Protein 4APM (pdb70)

Radius of gyration: 21.96 Å; Cα contacts (8 Å, |Δi|>4): 951; chains: 1; bounding box: 38×66×55 Å

Secondary structure (DSSP, 8-state):
--HHHHHHHHHGGG-HHHHT-S-SSB---EEEEETTEEEEE---SS-EETEEEEETT---TTSBTT-SSGGG--SB------SSEEHHHHHHTT--S-HHHHHHHHHHT---TT-TT------EEEETTTTEEEEBS-----B----TTSEEEEE-STTTTEEEE-TT--TTHHHHS--SPEEEEEEEEEETTEEEEPPPSEEEE-SSHHHHHHHHHTTS-BS---TT--TT-S--EEEEETTT-EEEEE-SPP-EEEEEEEEEEEESSS-S-GGG-B---TTS---EESS-----------EEESSTTT---SSEEEEEEETTTEEEEEEESSPPS--

B-factor: mean 39.84, std 14.2, range [17.16, 91.47]

Sequence (339 aa):
STPKDIWGRYMAKFDLAKSHGSGIYVDLGGTERVGATQHRMPTGKCPVMGKVINLGNNADFLNRISAENPQDRGLAFPDTILSPVSAADLVRWGYDGNDVANCAEYAGNIIPASDTATKYRYPFVYDAKEEMCHILFTPMQYNRTSSLLCMEPMKSGIDAHLYYGSSRVDKKWEENCPMYPVKDAIFGRGANGSCVAIESAFEEFTRDAEECSALMFENAAADLESAKNSKGVGMNWANYDSNTGLCRVIEETPNCLIIDAGSFAMTAVGSPLEQDAVPFPCDIVTNGYIEPRPRSRHIFEVTTALSREALKCSKYVHEKYSESCGTYYYCSEEKPSSW

Organism: Babesia divergens (NCBI:txid32595)

Structure (mmCIF, N/CA/C/O backbone):
data_4APM
#
_entry.id   4APM
#
_cell.length_a   67.820
_cell.length_b   139.180
_cell.length_c   45.010
_cell.angle_alpha   90.00
_cell.angle_beta   90.00
_cell.angle_gamma   90.00
#
_symmetry.space_group_name_H-M   'P 21 21 2'
#
loop_
_entity.id
_entity.type
_entity.pdbx_description
1 polymer 'APICAL MEMBRANE ANTIGEN 1'
2 non-polymer 'CALCIUM ION'
3 non-polymer 'ACETATE ION'
4 non-polymer GLYCEROL
5 non-polymer (4S)-2-METHYL-2,4-PENTANEDIOL
6 water water
#
loop_
_atom_site.group_PDB
_atom_site.id
_atom_site.type_symbol
_atom_site.label_atom_id
_atom_site.label_alt_id
_atom_site.label_comp_id
_atom_site.label_asym_id
_atom_site.label_entity_id
_atom_site.label_seq_id
_atom_site.pdbx_PDB_ins_code
_atom_site.Cartn_x
_atom_site.Cartn_y
_atom_site.Cartn_z
_atom_site.occupancy
_atom_site.B_iso_or_equiv
_atom_site.auth_seq_id
_atom_site.auth_comp_id
_atom_site.auth_asym_id
_atom_site.auth_atom_id
_atom_site.pdbx_PDB_model_num
ATOM 1 N N . SER A 1 6 ? -3.690 3.294 -12.320 1.00 74.84 93 SER A N 1
ATOM 2 C CA . SER A 1 6 ? -2.317 3.837 -12.508 1.00 74.35 93 SER A CA 1
ATOM 3 C C . SER A 1 6 ? -1.914 4.717 -11.324 1.00 70.40 93 SER A C 1
ATOM 4 O O . SER A 1 6 ? -2.426 4.545 -10.218 1.00 68.23 93 SER A O 1
ATOM 7 N N . THR A 1 7 ? -0.978 5.636 -11.552 1.00 69.49 94 THR A N 1
ATOM 8 C CA . THR A 1 7 ? -0.594 6.623 -10.537 1.00 72.46 94 THR A CA 1
ATOM 9 C C . THR A 1 7 ? -1.662 7.744 -10.393 1.00 74.29 94 THR A C 1
ATOM 10 O O . THR A 1 7 ? -2.478 7.942 -11.305 1.00 68.48 94 THR A O 1
ATOM 14 N N . PRO A 1 8 ? -1.710 8.420 -9.216 1.00 72.27 95 PRO A N 1
ATOM 15 C CA . PRO A 1 8 ? -2.573 9.599 -9.023 1.00 71.00 95 PRO A CA 1
ATOM 16 C C . PRO A 1 8 ? -2.354 10.698 -10.062 1.00 68.40 95 PRO A C 1
ATOM 17 O O . PRO A 1 8 ? -3.299 11.077 -10.759 1.00 69.21 95 PRO A O 1
ATOM 21 N N . LYS A 1 9 ? -1.120 11.187 -10.185 1.00 63.50 96 LYS A N 1
ATOM 22 C CA . LYS A 1 9 ? -0.774 12.098 -11.280 1.00 68.26 96 LYS A CA 1
ATOM 23 C C . LYS A 1 9 ? -1.416 11.639 -12.602 1.00 64.64 96 LYS A C 1
ATOM 24 O O . LYS A 1 9 ? -2.017 12.443 -13.314 1.00 60.91 96 LYS A O 1
ATOM 30 N N . ASP A 1 10 ? -1.318 10.340 -12.893 1.00 63.03 97 ASP A N 1
ATOM 31 C CA . ASP A 1 10 ? -1.848 9.775 -14.137 1.00 60.88 97 ASP A CA 1
ATOM 32 C C . ASP A 1 10 ? -3.365 9.825 -14.220 1.00 52.33 97 ASP A C 1
ATOM 33 O O . ASP A 1 10 ? -3.906 10.323 -15.189 1.00 58.77 97 ASP A O 1
ATOM 38 N N . ILE A 1 11 ? -4.067 9.303 -13.225 1.00 51.19 98 ILE A N 1
ATOM 39 C CA . ILE A 1 11 ? -5.517 9.219 -13.372 1.00 54.08 98 ILE A CA 1
ATOM 40 C C . ILE A 1 11 ? -6.218 10.588 -13.234 1.00 52.90 98 ILE A C 1
ATOM 41 O O . ILE A 1 11 ? -7.324 10.788 -13.741 1.00 51.21 98 ILE A O 1
ATOM 46 N N . TRP A 1 12 ? -5.508 11.558 -12.666 1.00 50.07 99 TRP A N 1
ATOM 47 C CA . TRP A 1 12 ? -6.013 12.930 -12.553 1.00 48.49 99 TRP A CA 1
ATOM 48 C C . TRP A 1 12 ? -5.613 13.817 -13.720 1.00 49.51 99 TRP A C 1
ATOM 49 O O . TRP A 1 12 ? -6.147 14.923 -13.888 1.00 51.91 99 TRP A O 1
ATOM 60 N N . GLY A 1 13 ? -4.693 13.328 -14.549 1.00 44.67 100 GLY A N 1
ATOM 61 C CA . GLY A 1 13 ? -3.973 14.171 -15.501 1.00 41.25 100 GLY A CA 1
ATOM 62 C C . GLY A 1 13 ? -4.857 14.957 -16.452 1.00 41.69 100 GLY A C 1
ATOM 63 O O . GLY A 1 13 ? -4.581 16.106 -16.757 1.00 43.74 100 GLY A O 1
ATOM 64 N N . ARG A 1 14 ? -5.934 14.349 -16.920 1.00 44.44 101 ARG A N 1
ATOM 65 C CA . ARG A 1 14 ? -6.806 15.034 -17.859 1.00 41.78 101 ARG A CA 1
ATOM 66 C C . ARG A 1 14 ? -7.572 16.159 -17.170 1.00 41.57 101 ARG A C 1
ATOM 67 O O . ARG A 1 14 ? -7.599 17.291 -17.669 1.00 39.43 101 ARG A O 1
ATOM 75 N N . TYR A 1 15 ? -8.143 15.853 -16.002 1.00 34.93 102 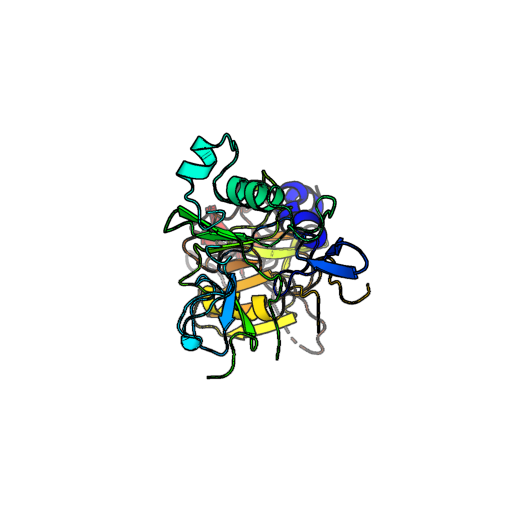TYR A N 1
ATOM 76 C CA . TYR A 1 15 ? -8.961 16.804 -15.268 1.00 34.48 102 TYR A CA 1
ATOM 77 C C . TYR A 1 15 ? -8.125 17.983 -14.743 1.00 32.46 102 TYR A C 1
ATOM 78 O O . TYR A 1 15 ? -8.625 19.099 -14.603 1.00 32.06 102 TYR A O 1
ATOM 87 N N . MET A 1 16 ? -6.889 17.691 -14.356 1.00 33.57 103 MET A N 1
ATOM 88 C CA . MET A 1 16 ? -6.087 18.619 -13.563 1.00 32.63 103 MET A CA 1
ATOM 89 C C . MET A 1 16 ? -5.213 19.519 -14.433 1.00 31.96 103 MET A C 1
ATOM 90 O O . MET A 1 16 ? -4.563 20.425 -13.923 1.00 33.66 103 MET A O 1
ATOM 95 N N . ALA A 1 17 ? -5.191 19.265 -15.739 1.00 30.20 104 ALA A N 1
ATOM 96 C CA . ALA A 1 17 ? -4.357 20.056 -16.650 1.00 29.43 104 ALA A CA 1
ATOM 97 C C . ALA A 1 17 ? -4.691 21.548 -16.552 1.00 31.04 104 ALA A C 1
ATOM 98 O O . ALA A 1 17 ? -3.795 22.385 -16.478 1.00 32.39 104 ALA A O 1
ATOM 100 N N . LYS A 1 18 ? -5.971 21.876 -16.455 1.00 28.64 105 LYS A N 1
ATOM 101 C CA . LYS A 1 18 ? -6.373 23.284 -16.378 1.00 26.96 105 LYS A CA 1
ATOM 102 C C . LYS A 1 18 ? -5.736 24.025 -15.171 1.00 28.74 105 LYS A C 1
ATOM 103 O O . LYS A 1 18 ? -5.506 25.239 -15.224 1.00 27.62 105 LYS A O 1
ATOM 109 N N . PHE A 1 19 ? -5.399 23.290 -14.107 1.00 24.70 106 PHE A N 1
ATOM 110 C CA . PHE A 1 19 ? -5.014 23.929 -12.857 1.00 24.80 106 PHE A CA 1
ATOM 111 C C . PHE A 1 19 ? -3.545 24.350 -12.920 1.00 26.40 106 PHE A C 1
ATOM 112 O O . PHE A 1 19 ? -3.053 25.126 -12.095 1.00 28.65 106 PHE A O 1
ATOM 120 N N . ASP A 1 20 ? -2.855 23.865 -13.938 1.00 26.65 107 ASP A N 1
ATOM 121 C CA . ASP A 1 20 ? -1.504 24.293 -14.201 1.00 28.04 107 ASP A CA 1
ATOM 122 C C . ASP A 1 20 ? -1.568 25.614 -14.966 1.00 28.26 107 ASP A C 1
ATOM 123 O O . ASP A 1 20 ? -1.488 25.655 -16.213 1.00 27.28 107 ASP A O 1
ATOM 128 N N . LEU A 1 21 ? -1.752 26.691 -14.196 1.00 27.10 108 LEU A N 1
ATOM 129 C CA . LEU A 1 21 ? -1.968 28.027 -14.738 1.00 26.63 108 LEU A CA 1
ATOM 130 C C . LEU A 1 21 ? -0.782 28.607 -15.551 1.00 26.64 108 LEU A C 1
ATOM 131 O O . LEU A 1 21 ? -1.000 29.442 -16.446 1.00 26.53 108 LEU A O 1
ATOM 136 N N . ALA A 1 22 ? 0.451 28.137 -15.288 1.00 25.46 109 ALA A N 1
ATOM 137 C CA . ALA A 1 22 ? 1.594 28.464 -16.167 1.00 27.07 109 ALA A CA 1
ATOM 138 C C . ALA A 1 22 ? 1.326 28.023 -17.619 1.00 27.72 109 ALA A C 1
ATOM 139 O O . ALA A 1 22 ? 1.714 28.709 -18.564 1.00 28.50 109 ALA A O 1
ATOM 141 N N . LYS A 1 23 ? 0.685 26.865 -17.789 1.00 28.58 110 LYS A N 1
ATOM 142 C CA . LYS A 1 23 ? 0.306 26.389 -19.136 1.00 30.96 110 LYS A CA 1
ATOM 143 C C . LYS A 1 23 ? -1.022 26.940 -19.644 1.00 30.52 110 LYS A C 1
ATOM 144 O O . LYS A 1 23 ? -1.096 27.347 -20.781 1.00 29.96 110 LYS A O 1
ATOM 150 N N . SER A 1 24 ? -2.096 26.810 -18.853 1.00 28.99 111 SER A N 1
ATOM 151 C CA . SER A 1 24 ? -3.444 27.168 -19.334 1.00 24.96 111 SER A CA 1
ATOM 152 C C . SER A 1 24 ? -3.676 28.678 -19.448 1.00 26.39 111 SER A C 1
ATOM 153 O O . SER A 1 24 ? -4.424 29.125 -20.320 1.00 27.48 111 SER A O 1
ATOM 156 N N . HIS A 1 25 ? -3.005 29.458 -18.596 1.00 23.80 112 HIS A N 1
ATOM 157 C CA . HIS A 1 25 ? -3.062 30.916 -18.658 1.00 23.17 112 HIS A CA 1
ATOM 158 C C . HIS A 1 25 ? -1.750 31.527 -19.165 1.00 22.71 112 HIS A C 1
ATOM 159 O O . HIS A 1 25 ? -1.747 32.300 -20.112 1.00 23.47 112 HIS A O 1
ATOM 166 N N . GLY A 1 26 ? -0.639 31.222 -18.503 1.00 24.86 113 GLY A N 1
ATOM 167 C CA . GLY A 1 26 ? 0.704 31.508 -19.033 1.00 21.15 113 GLY A CA 1
ATOM 168 C C . GLY A 1 26 ? 1.194 32.934 -18.807 1.00 26.73 113 GLY A C 1
ATOM 169 O O . GLY A 1 26 ? 2.266 33.308 -19.259 1.00 28.64 113 GLY A O 1
ATOM 170 N N . SER A 1 27 ? 0.431 33.733 -18.070 1.00 26.38 114 SER A N 1
ATOM 171 C CA . SER A 1 27 ? 0.851 35.097 -17.785 1.00 24.18 114 SER A CA 1
ATOM 172 C C . SER A 1 27 ? 0.397 35.487 -16.363 1.00 23.77 114 SER A C 1
ATOM 173 O O . SER A 1 27 ? -0.034 34.621 -15.575 1.00 20.69 114 SER A O 1
ATOM 176 N N . GLY A 1 28 ? 0.536 36.759 -16.020 1.00 19.83 115 GLY A N 1
ATOM 177 C CA . GLY A 1 28 ? 0.190 37.212 -14.684 1.00 22.50 115 GLY A CA 1
ATOM 178 C C . GLY A 1 28 ? -1.325 37.274 -14.541 1.00 23.67 115 GLY A C 1
ATOM 179 O O . GLY A 1 28 ? -2.025 37.311 -15.535 1.00 21.98 115 GLY A O 1
ATOM 180 N N . ILE A 1 29 ? -1.818 37.253 -13.302 1.00 23.40 116 ILE A N 1
ATOM 181 C CA . ILE A 1 29 ? -3.256 37.108 -13.026 1.00 23.73 116 ILE A CA 1
ATOM 182 C C . ILE A 1 29 ? -3.689 38.342 -12.250 1.00 22.16 116 ILE A C 1
ATOM 183 O O . ILE A 1 29 ? -4.512 39.127 -12.705 1.00 22.94 116 ILE A O 1
ATOM 188 N N . TYR A 1 30 ? -3.061 38.540 -11.111 1.00 21.77 117 TYR A N 1
ATOM 189 C CA . TYR A 1 30 ? -3.175 39.790 -10.377 1.00 24.66 117 TYR A CA 1
ATOM 190 C C . TYR A 1 30 ? -2.895 40.990 -11.293 1.00 25.24 117 TYR A C 1
ATOM 191 O O . TYR A 1 30 ? -3.787 41.839 -11.529 1.00 23.09 117 TYR A O 1
ATOM 200 N N . VAL A 1 31 ? -1.669 41.035 -11.834 1.00 23.69 118 VAL A N 1
ATOM 201 C CA . VAL A 1 31 ? -1.310 42.005 -12.882 1.00 22.90 118 VAL A CA 1
ATOM 202 C C . VAL A 1 31 ? -0.781 41.258 -14.096 1.00 24.58 118 VAL A C 1
ATOM 203 O O . VAL A 1 31 ? 0.198 40.478 -14.004 1.00 21.95 118 VAL A O 1
ATOM 207 N N . ASP A 1 32 ? -1.469 41.443 -15.222 1.00 23.77 119 ASP A N 1
ATOM 208 C CA . ASP A 1 32 ? -1.104 40.756 -16.451 1.00 26.86 119 ASP A CA 1
ATOM 209 C C . ASP A 1 32 ? -0.523 41.774 -17.454 1.00 30.02 119 ASP A C 1
ATOM 210 O O . ASP A 1 32 ? -1.234 42.671 -17.965 1.00 25.89 119 ASP A O 1
ATOM 215 N N . LEU A 1 33 ? 0.797 41.695 -17.601 1.00 27.33 120 LEU A N 1
ATOM 216 C CA . LEU A 1 33 ? 1.547 42.521 -18.525 1.00 31.90 120 LEU A CA 1
ATOM 217 C C . LEU A 1 33 ? 2.562 41.629 -19.235 1.00 31.80 120 LEU A C 1
ATOM 218 O O . LEU A 1 33 ? 3.698 42.013 -19.414 1.00 35.58 120 LEU A O 1
ATOM 223 N N . GLY A 1 34 ? 2.136 40.443 -19.631 1.00 30.39 121 GLY A N 1
ATOM 224 C CA . GLY A 1 34 ? 3.045 39.381 -19.973 1.00 31.84 121 GLY A CA 1
ATOM 225 C C . GLY A 1 34 ? 3.605 39.503 -21.366 1.00 32.65 121 GLY A C 1
ATOM 226 O O . GLY A 1 34 ? 4.509 38.760 -21.730 1.00 33.90 121 GLY A O 1
ATOM 227 N N . GLY A 1 35 ? 3.080 40.451 -22.137 1.00 31.93 122 GLY A N 1
ATOM 228 C CA . GLY A 1 35 ? 3.557 40.712 -23.493 1.00 32.88 122 GLY A CA 1
ATOM 229 C C . GLY A 1 35 ? 4.095 42.123 -23.733 1.00 36.11 122 GLY A C 1
ATOM 230 O O . GLY A 1 35 ? 3.718 43.088 -23.046 1.00 32.84 122 GLY A O 1
ATOM 231 N N . THR A 1 36 ? 4.996 42.229 -24.708 1.00 36.62 123 THR A N 1
ATOM 232 C CA . THR A 1 36 ? 5.507 43.512 -25.177 1.00 40.59 123 THR A CA 1
ATOM 233 C C . THR A 1 36 ? 5.411 43.601 -26.690 1.00 41.58 123 THR A C 1
ATOM 234 O O . THR A 1 36 ? 5.669 42.627 -27.398 1.00 42.19 123 THR A O 1
ATOM 238 N N . GLU A 1 37 ? 4.981 44.759 -27.176 1.00 40.51 124 GLU A N 1
ATOM 239 C CA . GLU A 1 37 ? 4.879 45.004 -28.610 1.00 43.46 124 GLU A CA 1
ATOM 240 C C . GLU A 1 37 ? 5.274 46.431 -28.952 1.00 44.28 124 GLU A C 1
ATOM 241 O O . GLU A 1 37 ? 4.953 47.395 -28.216 1.00 39.10 124 GLU A O 1
ATOM 247 N N . ARG A 1 38 ? 6.001 46.541 -30.060 1.00 40.39 125 ARG A N 1
ATOM 248 C CA . ARG A 1 38 ? 6.368 47.816 -30.620 1.00 48.77 125 ARG A CA 1
ATOM 249 C C . ARG A 1 38 ? 5.147 48.439 -31.270 1.00 45.71 125 ARG A C 1
ATOM 250 O O . ARG A 1 38 ? 4.451 47.799 -32.058 1.00 44.75 125 ARG A O 1
ATOM 258 N N . VAL A 1 39 ? 4.871 49.676 -30.881 1.00 48.79 126 VAL A N 1
ATOM 259 C CA . VAL A 1 39 ? 3.942 50.530 -31.592 1.00 51.45 126 VAL A CA 1
ATOM 260 C C . VAL A 1 39 ? 4.691 51.766 -32.129 1.00 58.06 126 VAL A C 1
ATOM 261 O O . VAL A 1 39 ? 4.837 52.781 -31.440 1.00 53.16 126 VAL A O 1
ATOM 265 N N . GLY A 1 40 ? 5.188 51.651 -33.360 1.00 60.38 127 GLY A N 1
ATOM 266 C CA . GLY A 1 40 ? 6.097 52.645 -33.909 1.00 56.98 127 GLY A CA 1
ATOM 267 C C . GLY A 1 40 ? 7.517 52.368 -33.476 1.00 53.71 127 GLY A C 1
ATOM 268 O O . GLY A 1 40 ? 8.081 51.338 -33.820 1.00 58.31 127 GLY A O 1
ATOM 269 N N . ALA A 1 41 ? 8.083 53.276 -32.695 1.00 54.28 128 ALA A N 1
ATOM 270 C CA . ALA A 1 41 ? 9.457 53.130 -32.216 1.00 60.47 128 ALA A CA 1
ATOM 271 C C . ALA A 1 41 ? 9.516 52.527 -30.808 1.00 62.93 128 ALA A C 1
ATOM 272 O O . ALA A 1 41 ? 10.551 52.004 -30.399 1.00 64.54 128 ALA A O 1
ATOM 274 N N . THR A 1 42 ? 8.419 52.641 -30.057 1.00 66.55 129 THR A N 1
ATOM 275 C CA . THR A 1 42 ? 8.411 52.255 -28.639 1.00 60.82 129 THR A CA 1
ATOM 276 C C . THR A 1 42 ? 7.932 50.812 -28.395 1.00 60.88 129 THR A C 1
ATOM 277 O O . THR A 1 42 ? 7.129 50.253 -29.159 1.00 54.04 129 THR A O 1
ATOM 281 N N . GLN A 1 43 ? 8.477 50.202 -27.346 1.00 59.28 130 GLN A N 1
ATOM 282 C CA . GLN A 1 43 ? 7.936 48.966 -26.799 1.00 55.91 130 GLN A CA 1
ATOM 283 C C . GLN A 1 43 ? 6.894 49.305 -25.722 1.00 51.57 130 GLN A C 1
ATOM 284 O O . GLN A 1 43 ? 7.098 50.206 -24.915 1.00 48.79 130 GLN A O 1
ATOM 290 N N . HIS A 1 44 ? 5.745 48.636 -25.777 1.00 48.41 131 HIS A N 1
ATOM 291 C CA . HIS A 1 44 ? 4.722 48.780 -24.741 1.00 41.91 131 HIS A CA 1
ATOM 292 C C . HIS A 1 44 ? 4.305 47.425 -24.214 1.00 38.13 131 HIS A C 1
ATOM 293 O O . HIS A 1 44 ? 4.286 46.441 -24.942 1.00 35.44 131 HIS A O 1
ATOM 300 N N . ARG A 1 45 ? 4.108 47.334 -22.909 1.00 37.83 132 ARG A N 1
ATOM 301 C CA . ARG A 1 45 ? 3.661 46.088 -22.310 1.00 33.88 132 ARG A CA 1
ATOM 302 C C . ARG A 1 45 ? 2.135 45.960 -22.402 1.00 33.95 132 ARG A C 1
ATOM 303 O O . ARG A 1 45 ? 1.403 46.955 -22.386 1.00 36.07 132 ARG A O 1
ATOM 311 N N . MET A 1 46 ? 1.670 44.726 -22.473 1.00 28.93 133 MET A N 1
ATOM 312 C CA . MET A 1 46 ? 0.261 44.443 -22.558 1.00 29.16 133 MET A CA 1
ATOM 313 C C . MET A 1 46 ? -0.046 43.073 -21.918 1.00 28.10 133 MET A C 1
ATOM 314 O O . MET A 1 46 ? 0.844 42.233 -21.807 1.00 26.10 133 MET A O 1
ATOM 319 N N . PRO A 1 47 ? -1.323 42.851 -21.518 1.00 26.68 134 PRO A N 1
ATOM 320 C CA . PRO A 1 47 ? -1.797 41.541 -21.059 1.00 24.52 134 PRO A CA 1
ATOM 321 C C . PRO A 1 47 ? -1.800 40.538 -22.197 1.00 25.63 134 PRO A C 1
ATOM 322 O O . PRO A 1 47 ? -2.093 40.897 -23.342 1.00 22.97 134 PRO A O 1
ATOM 326 N N . THR A 1 48 ? -1.533 39.273 -21.875 1.00 25.51 135 THR A N 1
ATOM 327 C CA . THR A 1 48 ? -1.493 38.234 -22.885 1.00 25.70 135 THR A CA 1
ATOM 328 C C . THR A 1 48 ? -2.006 36.920 -22.311 1.00 22.71 135 THR A C 1
ATOM 329 O O . THR A 1 48 ? -1.914 35.896 -22.957 1.00 24.55 135 THR A O 1
ATOM 333 N N . GLY A 1 49 ? -2.511 36.946 -21.087 1.00 23.08 136 GLY A N 1
ATOM 334 C CA . GLY A 1 49 ? -3.014 35.733 -20.449 1.00 23.35 136 GLY A CA 1
ATOM 335 C C . GLY A 1 49 ? -4.166 35.076 -21.197 1.00 21.84 136 GLY A C 1
ATOM 336 O O . GLY A 1 49 ? -5.012 35.771 -21.781 1.00 22.38 136 GLY A O 1
ATOM 337 N N . LYS A 1 50 ? -4.196 33.741 -21.156 1.00 20.30 137 LYS A N 1
ATOM 338 C CA . LYS A 1 50 ? -5.083 32.924 -21.974 1.00 22.88 137 LYS A CA 1
ATOM 339 C C . LYS A 1 50 ? -6.444 32.568 -21.301 1.00 24.20 137 LYS A C 1
ATOM 340 O O . LYS A 1 50 ? -7.402 32.156 -21.985 1.00 24.40 137 LYS A O 1
ATOM 346 N N . CYS A 1 51 ? -6.539 32.799 -19.989 1.00 21.43 138 CYS A N 1
ATOM 347 C CA . CYS A 1 51 ? -7.774 32.685 -19.253 1.00 20.92 138 CYS A CA 1
ATOM 348 C C . CYS A 1 51 ? -8.330 34.075 -18.906 1.00 21.25 138 CYS A C 1
ATOM 349 O O . CYS A 1 51 ? -7.585 34.968 -18.509 1.00 19.67 138 CYS A O 1
ATOM 352 N N . PRO A 1 52 ? -9.654 34.254 -19.053 1.00 20.55 139 PRO A N 1
ATOM 353 C CA . PRO A 1 52 ? -10.274 35.421 -18.440 1.00 18.92 139 PRO A CA 1
ATOM 354 C C . PRO A 1 52 ? -10.233 35.258 -16.915 1.00 19.95 139 PRO A C 1
ATOM 355 O O . PRO A 1 52 ? -10.062 34.133 -16.417 1.00 20.25 139 PRO A O 1
ATOM 359 N N . VAL A 1 53 ? -10.250 36.373 -16.195 1.00 20.19 140 VAL A N 1
ATOM 360 C CA . VAL A 1 53 ? -10.158 36.381 -14.740 1.00 21.48 140 VAL A CA 1
ATOM 361 C C . VAL A 1 53 ? -11.487 36.920 -14.152 1.00 23.09 140 VAL A C 1
ATOM 362 O O . VAL A 1 53 ? -11.807 38.101 -14.299 1.00 23.28 140 VAL A O 1
ATOM 366 N N . MET A 1 54 ? -12.285 36.052 -13.544 1.00 23.22 141 MET A N 1
ATOM 367 C CA . MET A 1 54 ? -13.596 36.477 -13.044 1.00 23.66 141 MET A CA 1
ATOM 368 C C . MET A 1 54 ? -13.433 37.377 -11.808 1.00 25.36 141 MET A C 1
ATOM 369 O O . MET A 1 54 ? -12.552 37.156 -10.966 1.00 22.65 141 MET A O 1
ATOM 374 N N . GLY A 1 55 ? -14.259 38.410 -11.720 1.00 23.66 142 GLY A N 1
ATOM 375 C CA . GLY A 1 55 ? -14.250 39.249 -10.540 1.00 25.14 142 GLY A CA 1
ATOM 376 C C . GLY A 1 55 ? -13.081 40.212 -10.434 1.00 25.85 142 GLY A C 1
ATOM 377 O O . GLY A 1 55 ? -12.965 40.926 -9.434 1.00 25.93 142 GLY A O 1
ATOM 378 N N . LYS A 1 56 ? -12.205 40.254 -11.434 1.00 22.25 143 LYS A N 1
ATOM 379 C CA . LYS A 1 56 ? -11.116 41.223 -11.380 1.00 22.56 143 LYS A CA 1
ATOM 380 C C . LYS A 1 56 ? -11.628 42.592 -11.742 1.00 25.71 143 LYS A C 1
ATOM 381 O O . LYS A 1 56 ? -12.118 42.798 -12.861 1.00 27.75 143 LYS A O 1
ATOM 387 N N . VAL A 1 57 ? -11.545 43.515 -10.785 1.00 24.48 144 VAL A N 1
ATOM 388 C CA . VAL A 1 57 ? -11.788 44.913 -11.038 1.00 24.48 144 VAL A CA 1
ATOM 389 C C . VAL A 1 57 ? -10.532 45.697 -10.694 1.00 28.09 144 VAL A C 1
ATOM 390 O O . VAL A 1 57 ? -9.658 45.219 -9.957 1.00 25.60 144 VAL A O 1
ATOM 394 N N . ILE A 1 58 ? -10.444 46.912 -11.216 1.00 28.35 145 ILE A N 1
ATOM 395 C CA . ILE A 1 58 ? -9.377 47.801 -10.822 1.00 31.11 145 ILE A CA 1
ATOM 396 C C . ILE A 1 58 ? -9.969 48.918 -9.989 1.00 32.68 145 ILE A C 1
ATOM 397 O O . ILE A 1 58 ? -10.853 49.634 -10.463 1.00 34.45 145 ILE A O 1
ATOM 402 N N . ASN A 1 59 ? -9.529 49.023 -8.733 1.00 33.27 146 ASN A N 1
ATOM 403 C CA . ASN A 1 59 ? -9.917 50.135 -7.843 1.00 34.99 146 ASN A CA 1
ATOM 404 C C . ASN A 1 59 ? -9.157 51.433 -8.191 1.00 36.36 146 ASN A C 1
ATOM 405 O O . ASN A 1 59 ? -7.924 51.445 -8.286 1.00 34.62 146 ASN A O 1
ATOM 410 N N . LEU A 1 60 ? -9.889 52.524 -8.369 1.00 40.38 147 LEU A N 1
ATOM 411 C CA . LEU A 1 60 ? -9.271 53.769 -8.822 1.00 37.85 147 LEU A CA 1
ATOM 412 C C . LEU A 1 60 ? -9.158 54.819 -7.704 1.00 38.49 147 LEU A C 1
ATOM 413 O O . LEU A 1 60 ? -10.013 54.897 -6.825 1.00 34.57 147 LEU A O 1
ATOM 418 N N . GLY A 1 61 ? -8.068 55.591 -7.736 1.00 41.35 148 GLY A N 1
ATOM 419 C CA . GLY A 1 61 ? -7.849 56.683 -6.787 1.00 45.43 148 GLY A CA 1
ATOM 420 C C . GLY A 1 61 ? -9.006 57.670 -6.682 1.00 46.48 148 GLY A C 1
ATOM 421 O O . GLY A 1 61 ? -9.344 58.119 -5.588 1.00 49.43 148 GLY A O 1
ATOM 422 N N . ASN A 1 62 ? -9.635 57.985 -7.810 1.00 41.40 149 ASN A N 1
ATOM 423 C CA . ASN A 1 62 ? -10.778 58.890 -7.804 1.00 42.59 149 ASN A CA 1
ATOM 424 C C . ASN A 1 62 ? -12.085 58.207 -7.420 1.00 41.71 149 ASN A C 1
ATOM 425 O O . ASN A 1 62 ? -13.143 58.820 -7.479 1.00 48.46 149 ASN A O 1
ATOM 430 N N . ASN A 1 63 ? -12.012 56.936 -7.030 1.00 43.55 150 ASN A N 1
ATOM 431 C CA . ASN A 1 63 ? -13.204 56.146 -6.681 1.00 40.22 150 ASN A CA 1
ATOM 432 C C . ASN A 1 63 ? -14.250 55.953 -7.788 1.00 39.34 150 ASN A C 1
ATOM 433 O O . ASN A 1 63 ? -15.357 55.491 -7.530 1.00 36.67 150 ASN A O 1
ATOM 438 N N . ALA A 1 64 ? -13.888 56.249 -9.026 1.00 37.74 151 ALA A N 1
ATOM 439 C CA . ALA A 1 64 ? -14.817 56.022 -10.131 1.00 40.04 151 ALA A CA 1
ATOM 440 C C . ALA A 1 64 ? -14.776 54.549 -10.551 1.00 37.02 151 ALA A C 1
ATOM 441 O O . ALA A 1 64 ? -13.701 53.962 -10.599 1.00 38.92 151 ALA A O 1
ATOM 443 N N . ASP A 1 65 ? -15.935 53.962 -10.859 1.00 34.90 152 ASP A N 1
ATOM 444 C CA . ASP A 1 65 ? -15.968 52.618 -11.448 1.00 37.24 152 ASP A CA 1
ATOM 445 C C . ASP A 1 65 ? -15.055 52.537 -12.679 1.00 37.51 152 ASP A C 1
ATOM 446 O O . ASP A 1 65 ? -15.082 53.435 -13.538 1.00 36.05 152 ASP A O 1
ATOM 451 N N . PHE A 1 66 ? -14.204 51.505 -12.727 1.00 31.03 153 PHE A N 1
ATOM 452 C CA . PHE A 1 66 ? -13.169 51.450 -13.741 1.00 28.28 153 PHE A CA 1
ATOM 453 C C . PHE A 1 66 ? -13.728 51.325 -15.151 1.00 29.56 153 PHE A C 1
ATOM 454 O O . PHE A 1 66 ? -13.034 51.635 -16.103 1.00 31.78 153 PHE A O 1
ATOM 462 N N . LEU A 1 67 ? -15.008 50.977 -15.266 1.00 27.54 154 LEU A N 1
ATOM 463 C CA . LEU A 1 67 ? -15.647 50.851 -16.575 1.00 30.87 154 LEU A CA 1
ATOM 464 C C . LEU A 1 67 ? -16.232 52.169 -17.109 1.00 33.46 154 LEU A C 1
ATOM 465 O O . LEU A 1 67 ? -16.746 52.206 -18.235 1.00 35.53 154 LEU A O 1
ATOM 470 N N . ASN A 1 68 ? -16.135 53.251 -16.329 1.00 33.18 155 ASN A N 1
ATOM 471 C CA . ASN A 1 68 ? -16.412 54.607 -16.872 1.00 33.52 155 ASN A CA 1
ATOM 472 C C . ASN A 1 68 ? -15.394 54.957 -17.931 1.00 37.26 155 ASN A C 1
ATOM 473 O O . ASN A 1 68 ? -14.252 54.510 -17.847 1.00 35.81 155 ASN A O 1
ATOM 478 N N . ARG A 1 69 ? -15.769 55.797 -18.894 1.00 37.91 156 ARG A N 1
ATOM 479 C CA . ARG A 1 69 ? -14.809 56.237 -19.905 1.00 35.27 156 ARG A CA 1
ATOM 480 C C . ARG A 1 69 ? -13.686 57.056 -19.286 1.00 36.76 156 ARG A C 1
ATOM 481 O O . ARG A 1 69 ? -13.904 57.815 -18.352 1.00 39.68 156 ARG A O 1
ATOM 489 N N . ILE A 1 70 ? -12.496 56.947 -19.854 1.00 41.80 157 ILE A N 1
ATOM 490 C CA . ILE A 1 70 ? -11.352 57.736 -19.415 1.00 42.36 157 ILE A CA 1
ATOM 491 C C . ILE A 1 70 ? -11.588 59.208 -19.781 1.00 48.09 157 ILE A C 1
ATOM 492 O O . ILE A 1 70 ? -10.869 60.103 -19.339 1.00 49.37 157 ILE A O 1
ATOM 497 N N . SER A 1 71 ? -12.634 59.447 -20.561 1.00 48.68 158 SER A N 1
ATOM 498 C CA . SER A 1 71 ? -12.919 60.779 -21.072 1.00 50.95 158 SER A CA 1
ATOM 499 C C . SER A 1 71 ? -14.247 61.348 -20.512 1.00 52.68 158 SER A C 1
ATOM 500 O O . SER A 1 71 ? -14.833 62.258 -21.093 1.00 55.94 158 SER A O 1
ATOM 503 N N . ALA A 1 72 ? -14.717 60.812 -19.392 1.00 48.54 159 ALA A N 1
ATOM 504 C CA . ALA A 1 72 ? -15.821 61.433 -18.664 1.00 51.47 159 ALA A CA 1
ATOM 505 C C . ALA A 1 72 ? -15.510 62.919 -18.395 1.00 50.29 159 ALA A C 1
ATOM 506 O O . ALA A 1 72 ? -14.352 63.292 -18.169 1.00 43.54 159 ALA A O 1
ATOM 508 N N . GLU A 1 73 ? -16.534 63.767 -18.477 1.00 55.12 160 GLU A N 1
ATOM 509 C CA . GLU A 1 73 ? -16.334 65.221 -18.379 1.00 52.38 160 GLU A CA 1
ATOM 510 C C . GLU A 1 73 ? -15.717 65.549 -17.031 1.00 46.65 160 GLU A C 1
ATOM 511 O O . GLU A 1 73 ? -14.649 66.161 -16.944 1.00 47.65 160 GLU A O 1
ATOM 517 N N . ASN A 1 74 ? -16.362 65.060 -15.985 1.00 45.72 161 ASN A N 1
ATOM 518 C CA . ASN A 1 74 ? -15.888 65.251 -14.630 1.00 47.70 161 ASN A CA 1
ATOM 519 C C . ASN A 1 74 ? -14.728 64.315 -14.278 1.00 49.36 161 ASN A C 1
ATOM 520 O O . ASN A 1 74 ? -14.919 63.102 -14.191 1.00 50.37 161 ASN A O 1
ATOM 525 N N . PRO A 1 75 ? -13.537 64.882 -14.002 1.00 51.71 162 PRO A N 1
ATOM 526 C CA . PRO A 1 75 ? -12.375 64.058 -13.657 1.00 51.28 162 PRO A CA 1
ATOM 527 C C . PRO A 1 75 ? -12.656 63.058 -12.530 1.00 49.85 162 PRO A C 1
ATOM 528 O O . PRO A 1 75 ? -11.941 62.073 -12.388 1.00 51.40 162 PRO A O 1
ATOM 532 N N . GLN A 1 76 ? -13.663 63.318 -11.713 1.00 49.69 163 GLN A N 1
ATOM 533 C CA . GLN A 1 76 ? -13.930 62.424 -10.595 1.00 50.25 163 GLN A CA 1
ATOM 534 C C . GLN A 1 76 ? -14.650 61.182 -11.082 1.00 46.40 163 GLN A C 1
ATOM 535 O O . GLN A 1 76 ? -14.865 60.234 -10.320 1.00 51.07 163 GLN A O 1
ATOM 541 N N . ASP A 1 77 ? -14.987 61.178 -12.364 1.00 46.82 164 ASP A N 1
ATOM 542 C CA . ASP A 1 77 ? -15.860 60.154 -12.928 1.00 47.70 164 ASP A CA 1
ATOM 543 C C . ASP A 1 77 ? -15.087 59.239 -13.862 1.00 44.30 164 ASP A C 1
ATOM 544 O O . ASP A 1 77 ? -15.610 58.213 -14.304 1.00 43.94 164 ASP A O 1
ATOM 549 N N . ARG A 1 78 ? -13.856 59.631 -14.183 1.00 41.34 165 ARG A N 1
ATOM 550 C CA . ARG A 1 78 ? -13.081 58.964 -15.227 1.00 41.69 165 ARG A CA 1
ATOM 551 C C . ARG A 1 78 ? -12.624 57.578 -14.794 1.00 41.13 165 ARG A C 1
ATOM 552 O O . ARG A 1 78 ? -12.003 57.414 -13.735 1.00 39.02 165 ARG A O 1
ATOM 560 N N . GLY A 1 79 ? -12.945 56.589 -15.619 1.00 37.58 166 GLY A N 1
ATOM 561 C CA . GLY A 1 79 ? -12.475 55.233 -15.417 1.00 38.33 166 GLY A CA 1
ATOM 562 C C . GLY A 1 79 ? -11.364 54.944 -16.395 1.00 37.56 166 GLY A C 1
ATOM 563 O O . GLY A 1 79 ? -10.620 55.845 -16.779 1.00 37.87 166 GLY A O 1
ATOM 564 N N . LEU A 1 80 ? -11.334 53.704 -16.875 1.00 36.09 167 LEU A N 1
ATOM 565 C CA . LEU A 1 80 ? -10.241 53.173 -17.675 1.00 33.09 167 LEU A CA 1
ATOM 566 C C . LEU A 1 80 ? -10.738 52.798 -19.071 1.00 34.34 167 LEU A C 1
ATOM 567 O O . LEU A 1 80 ? -9.939 52.405 -19.945 1.00 32.61 167 LEU A O 1
ATOM 572 N N . ALA A 1 81 ? -12.058 52.849 -19.251 1.00 29.01 168 ALA A N 1
ATOM 573 C CA . ALA A 1 81 ? -12.708 52.386 -20.474 1.00 30.97 168 ALA A CA 1
ATOM 574 C C . ALA A 1 81 ? -12.413 53.288 -21.660 1.00 33.91 168 ALA A C 1
ATOM 575 O O . ALA A 1 81 ? -12.224 54.508 -21.502 1.00 31.85 168 ALA A O 1
ATOM 577 N N . PHE A 1 82 ? -12.400 52.694 -22.854 1.00 32.27 169 PHE A N 1
ATOM 578 C CA . PHE A 1 82 ? -12.289 53.463 -24.091 1.00 33.34 169 PHE A CA 1
ATOM 579 C C . PHE A 1 82 ? -13.112 54.752 -24.098 1.00 35.22 169 PHE A C 1
ATOM 580 O O . PHE A 1 82 ? -14.306 54.728 -23.764 1.00 40.36 169 PHE A O 1
ATOM 588 N N . PRO A 1 83 ? -12.496 55.877 -24.535 1.00 37.79 170 PRO A N 1
ATOM 589 C CA . PRO A 1 83 ? -13.296 57.091 -24.769 1.00 41.90 170 PRO A CA 1
ATOM 590 C C . PRO A 1 83 ? -14.358 56.889 -25.857 1.00 44.99 170 PRO A C 1
ATOM 591 O O . PRO A 1 83 ? -14.376 55.846 -26.541 1.00 46.32 170 PRO A O 1
ATOM 595 N N . ASP A 1 84 ? -15.276 57.845 -25.968 1.00 47.94 171 ASP A N 1
ATOM 596 C CA . ASP A 1 84 ? -16.331 57.769 -26.979 1.00 51.75 171 ASP A CA 1
ATOM 597 C C . ASP A 1 84 ? -15.895 58.360 -28.314 1.00 54.77 171 ASP A C 1
ATOM 598 O O . ASP A 1 84 ? -16.661 58.346 -29.262 1.00 61.72 171 ASP A O 1
ATOM 603 N N . THR A 1 85 ? -14.657 58.845 -28.396 1.00 54.65 172 THR A N 1
ATOM 604 C CA . THR A 1 85 ? -14.120 59.377 -29.656 1.00 60.70 172 THR A CA 1
ATOM 605 C C . THR A 1 85 ? -12.834 58.686 -30.129 1.00 56.03 172 THR A C 1
ATOM 606 O O . THR A 1 85 ? -12.644 57.486 -29.921 1.00 61.82 172 THR A O 1
ATOM 610 N N . ILE A 1 107 ? -19.202 53.620 -32.478 1.00 58.38 194 ILE A N 1
ATOM 611 C CA . ILE A 1 107 ? -18.366 53.797 -31.290 1.00 52.36 194 ILE A CA 1
ATOM 612 C C . ILE A 1 107 ? -17.760 52.457 -30.839 1.00 52.57 194 ILE A C 1
ATOM 613 O O . ILE A 1 107 ? -18.476 51.483 -30.608 1.00 51.62 194 ILE A O 1
ATOM 618 N N . LEU A 1 108 ? -16.432 52.404 -30.764 1.00 44.93 195 LEU A N 1
ATOM 619 C CA . LEU A 1 108 ? -15.758 51.150 -30.541 1.00 44.08 195 LEU A CA 1
ATOM 620 C C . LEU A 1 108 ? -16.271 50.408 -29.303 1.00 40.50 195 LEU A C 1
ATOM 621 O O . LEU A 1 108 ? -16.139 49.197 -29.240 1.00 43.22 195 LEU A O 1
ATOM 626 N N . SER A 1 109 ? -16.871 51.117 -28.339 1.00 38.73 196 SER A N 1
ATOM 627 C CA . SER A 1 109 ? -16.990 50.586 -26.967 1.00 37.45 196 SER A CA 1
ATOM 628 C C . SER A 1 109 ? -17.924 51.375 -26.043 1.00 35.13 196 SER A C 1
ATOM 629 O O . SER A 1 109 ? -17.899 52.593 -26.066 1.00 38.81 196 SER A O 1
ATOM 632 N N . PRO A 1 110 ? -18.665 50.686 -25.141 1.00 33.73 197 PRO A N 1
ATOM 633 C CA . PRO A 1 110 ? -18.818 49.241 -25.011 1.00 33.79 197 PRO A CA 1
ATOM 634 C C . PRO A 1 110 ? -19.738 48.734 -26.119 1.00 34.57 197 PRO A C 1
ATOM 635 O O . PRO A 1 110 ? -20.464 49.527 -26.706 1.00 35.45 197 PRO A O 1
ATOM 639 N N . VAL A 1 111 ? -19.700 47.440 -26.418 1.00 31.48 198 VAL A N 1
ATOM 640 C CA . VAL A 1 111 ? -20.665 46.863 -27.360 1.00 33.52 198 VAL A CA 1
ATOM 641 C C . VAL A 1 111 ? -21.405 45.712 -26.667 1.00 31.91 198 VAL A C 1
ATOM 642 O O . VAL A 1 111 ? -20.882 45.117 -25.719 1.00 34.70 198 VAL A O 1
ATOM 646 N N . SER A 1 112 ? -22.593 45.370 -27.144 1.00 27.70 199 SER A N 1
ATOM 647 C CA . SER A 1 112 ? -23.377 44.349 -26.470 1.00 28.78 199 SER A CA 1
ATOM 648 C C . SER A 1 112 ? -22.986 42.980 -26.992 1.00 27.87 199 SER A C 1
ATOM 649 O O . SER A 1 112 ? -22.480 42.867 -28.101 1.00 32.80 199 SER A O 1
ATOM 652 N N . ALA A 1 113 ? -23.262 41.934 -26.215 1.00 28.30 200 ALA A N 1
ATOM 653 C CA . ALA A 1 113 ? -23.084 40.555 -26.682 1.00 27.49 200 ALA A CA 1
ATOM 654 C C . ALA A 1 113 ? -23.813 40.300 -27.996 1.00 30.51 200 ALA A C 1
ATOM 655 O O . ALA A 1 113 ? -23.319 39.559 -28.857 1.00 29.24 200 ALA A O 1
ATOM 657 N N . ALA A 1 114 ? -24.997 40.904 -28.140 1.00 28.93 201 ALA A N 1
ATOM 658 C CA . ALA A 1 114 ? -25.816 40.733 -29.350 1.00 29.81 201 ALA A CA 1
ATOM 659 C C . ALA A 1 114 ? -25.152 41.421 -30.549 1.00 27.91 201 ALA A C 1
ATOM 660 O O . ALA A 1 114 ? -25.116 40.871 -31.646 1.00 25.94 201 ALA A O 1
ATOM 662 N N . ASP A 1 115 ? -24.627 42.623 -30.324 1.00 28.61 202 ASP A N 1
ATOM 663 C CA . ASP A 1 115 ? -23.828 43.316 -31.338 1.00 32.53 202 ASP A CA 1
ATOM 664 C C . ASP A 1 115 ? -22.723 42.452 -31.933 1.00 28.99 202 ASP A C 1
ATOM 665 O O . ASP A 1 115 ? -22.602 42.316 -33.144 1.00 28.28 202 ASP A O 1
ATOM 670 N N . LEU A 1 116 ? -21.955 41.832 -31.056 1.00 31.19 203 LEU A N 1
ATOM 671 C CA . LEU A 1 116 ? -20.879 40.959 -31.447 1.00 29.74 203 LEU A CA 1
ATOM 672 C C . LEU A 1 116 ? -21.390 39.772 -32.287 1.00 32.53 203 LEU A C 1
ATOM 673 O O . LEU A 1 116 ? -20.799 39.460 -33.335 1.00 31.30 203 LEU A O 1
ATOM 678 N N . VAL A 1 117 ? -22.511 39.150 -31.895 1.00 30.16 204 VAL A N 1
ATOM 679 C CA . VAL A 1 117 ? -23.117 38.153 -32.797 1.00 31.17 204 VAL A CA 1
ATOM 680 C C . VAL A 1 117 ? -23.632 38.729 -34.146 1.00 33.46 204 VAL A C 1
ATOM 681 O O . VAL A 1 117 ? -23.344 38.168 -35.216 1.00 31.40 204 VAL A O 1
ATOM 685 N N . ARG A 1 118 ? -24.196 39.933 -34.097 1.00 31.19 205 ARG A N 1
ATOM 686 C CA . ARG A 1 118 ? -24.617 40.664 -35.299 1.00 34.29 205 ARG A CA 1
ATOM 687 C C . ARG A 1 118 ? -23.385 40.739 -36.257 1.00 37.77 205 ARG A C 1
ATOM 688 O O . ARG A 1 118 ? -23.485 40.424 -37.460 1.00 33.43 205 ARG A O 1
ATOM 696 N N . TRP A 1 119 ? -22.204 40.979 -35.677 1.00 34.53 206 TRP A N 1
ATOM 697 C CA . TRP A 1 119 ? -20.977 41.253 -36.454 1.00 30.36 206 TRP A CA 1
ATOM 698 C C . TRP A 1 119 ? -20.217 40.031 -36.885 1.00 30.35 206 TRP A C 1
ATOM 699 O O . TRP A 1 119 ? -19.109 40.131 -37.432 1.00 30.73 206 TRP A O 1
ATOM 710 N N . GLY A 1 120 ? -20.786 38.865 -36.620 1.00 25.17 207 GLY A N 1
ATOM 711 C CA . GLY A 1 120 ? -20.252 37.647 -37.165 1.00 24.77 207 GLY A CA 1
ATOM 712 C C . GLY A 1 120 ? -19.416 36.815 -36.215 1.00 25.21 207 GLY A C 1
ATOM 713 O O . GLY A 1 120 ? -18.958 35.758 -36.603 1.00 26.08 207 GLY A O 1
ATOM 714 N N . TYR A 1 121 ? -19.292 37.236 -34.952 1.00 24.69 208 TYR A N 1
ATOM 715 C CA . TYR A 1 121 ? -18.469 36.510 -33.974 1.00 26.72 208 TYR A CA 1
ATOM 716 C C . TYR A 1 121 ? -19.161 35.259 -33.512 1.00 28.73 208 TYR A C 1
ATOM 717 O O . TYR A 1 121 ? -20.352 35.296 -33.252 1.00 32.76 208 TYR A O 1
ATOM 726 N N . ASP A 1 122 ? -18.409 34.157 -33.402 1.00 26.89 209 ASP A N 1
ATOM 727 C CA . ASP A 1 122 ? -18.999 32.814 -33.332 1.00 28.52 209 ASP A CA 1
ATOM 728 C C . ASP A 1 122 ? -18.694 32.024 -32.056 1.00 26.99 209 ASP A C 1
ATOM 729 O O . ASP A 1 122 ? -19.036 30.864 -31.987 1.00 27.86 209 ASP A O 1
ATOM 734 N N . GLY A 1 123 ? -18.065 32.620 -31.043 1.00 26.27 210 GLY A N 1
ATOM 735 C CA . GLY A 1 123 ? -17.786 31.846 -29.813 1.00 25.76 210 GLY A CA 1
ATOM 736 C C . GLY A 1 123 ? -18.766 32.235 -28.720 1.00 24.75 210 GLY A C 1
ATOM 737 O O . GLY A 1 123 ? -19.733 32.943 -29.003 1.00 25.96 210 GLY A O 1
ATOM 738 N N . ASN A 1 124 ? -18.493 31.870 -27.465 1.00 22.93 211 ASN A N 1
ATOM 739 C CA . ASN A 1 124 ? -19.294 32.429 -26.383 1.00 25.71 211 ASN A CA 1
ATOM 740 C C . ASN A 1 124 ? -19.017 33.906 -26.210 1.00 25.22 211 ASN A C 1
ATOM 741 O O . ASN A 1 124 ? -18.150 34.464 -26.898 1.00 27.86 211 ASN A O 1
ATOM 746 N N . ASP A 1 125 ? -19.783 34.558 -25.341 1.00 25.50 212 ASP A N 1
ATOM 747 C CA . ASP A 1 125 ? -19.685 36.006 -25.190 1.00 24.17 212 ASP A CA 1
ATOM 748 C C . ASP A 1 125 ? -18.290 36.501 -24.739 1.00 25.43 212 ASP A C 1
ATOM 749 O O . ASP A 1 125 ? -17.753 37.487 -25.281 1.00 25.66 212 ASP A O 1
ATOM 754 N N . VAL A 1 126 ? -17.709 35.818 -23.761 1.00 21.79 213 VAL A N 1
ATOM 755 C CA . VAL A 1 126 ? -16.397 36.166 -23.304 1.00 22.50 213 VAL A CA 1
ATOM 756 C C . VAL A 1 126 ? -15.384 36.002 -24.443 1.00 24.87 213 VAL A C 1
ATOM 757 O O . VAL A 1 126 ? -14.599 36.907 -24.700 1.00 25.38 213 VAL A O 1
ATOM 761 N N . ALA A 1 127 ? -15.466 34.898 -25.178 1.00 23.80 214 ALA A N 1
ATOM 762 C CA . ALA A 1 127 ? -14.587 34.706 -26.338 1.00 24.28 214 ALA A CA 1
ATOM 763 C C . ALA A 1 127 ? -14.825 35.776 -27.421 1.00 24.33 214 ALA A C 1
ATOM 764 O O . ALA A 1 127 ? -13.890 36.341 -27.958 1.00 22.76 214 ALA A O 1
ATOM 766 N N . ASN A 1 128 ? -16.080 36.117 -27.680 1.00 23.26 215 ASN A N 1
ATOM 767 C CA . ASN A 1 128 ? -16.346 37.133 -28.669 1.00 23.16 215 ASN A CA 1
ATOM 768 C C . ASN A 1 128 ? -15.709 38.482 -28.282 1.00 23.67 215 ASN A C 1
ATOM 769 O O . ASN A 1 128 ? -15.128 39.178 -29.127 1.00 24.32 215 ASN A O 1
ATOM 774 N N . CYS A 1 129 ? -15.815 38.821 -27.001 1.00 22.76 216 CYS A N 1
ATOM 775 C CA . CYS A 1 129 ? -15.301 40.057 -26.492 1.00 25.32 216 CYS A CA 1
ATOM 776 C C . CYS A 1 129 ? -13.766 40.103 -26.658 1.00 25.60 216 CYS A C 1
ATOM 777 O O . CYS A 1 129 ? -13.204 41.114 -27.092 1.00 25.04 216 CYS A O 1
ATOM 780 N N . ALA A 1 130 ? -13.118 38.969 -26.422 1.00 25.92 217 ALA A N 1
ATOM 781 C CA . ALA A 1 130 ? -11.647 38.863 -26.527 1.00 29.42 217 ALA A CA 1
ATOM 782 C C . ALA A 1 130 ? -11.205 39.019 -27.978 1.00 27.16 217 ALA A C 1
ATOM 783 O O . ALA A 1 130 ? -10.245 39.724 -28.263 1.00 27.99 217 ALA A O 1
ATOM 785 N N . GLU A 1 131 ? -11.924 38.362 -28.881 1.00 26.47 218 GLU A N 1
ATOM 786 C CA . GLU A 1 131 ? -11.629 38.436 -30.317 1.00 28.16 218 GLU A CA 1
ATOM 787 C C . GLU A 1 131 ? -11.891 39.861 -30.815 1.00 30.11 218 GLU A C 1
ATOM 788 O O . GLU A 1 131 ? -11.136 40.422 -31.598 1.00 30.96 218 GLU A O 1
ATOM 794 N N . TYR A 1 132 ? -12.910 40.490 -30.270 1.00 29.91 219 TYR A N 1
ATOM 795 C CA . TYR A 1 132 ? -13.212 41.832 -30.678 1.00 30.10 219 TYR A CA 1
ATOM 796 C C . TYR A 1 132 ? -12.085 42.788 -30.235 1.00 30.27 219 TYR A C 1
ATOM 797 O O . TYR A 1 132 ? -11.643 43.642 -31.005 1.00 28.10 219 TYR A O 1
ATOM 806 N N . ALA A 1 133 ? -11.623 42.635 -28.994 1.00 27.78 220 ALA A N 1
ATOM 807 C CA . ALA A 1 133 ? -10.466 43.386 -28.520 1.00 26.92 220 ALA A CA 1
ATOM 808 C C . ALA A 1 133 ? -9.246 43.129 -29.435 1.00 28.57 220 ALA A C 1
ATOM 809 O O . ALA A 1 133 ? -8.476 44.051 -29.728 1.00 27.77 220 ALA A O 1
ATOM 811 N N . GLY A 1 134 ? -9.115 41.892 -29.920 1.00 26.01 221 GLY A N 1
ATOM 812 C CA . GLY A 1 134 ? -8.033 41.516 -30.827 1.00 27.44 221 GLY A CA 1
ATOM 813 C C . GLY A 1 134 ? -8.059 42.115 -32.232 1.00 29.18 221 GLY A C 1
ATOM 814 O O . GLY A 1 134 ? -7.047 42.093 -32.926 1.00 26.46 221 GLY A O 1
ATOM 815 N N . ASN A 1 135 ? -9.209 42.666 -32.635 1.00 29.96 222 ASN A N 1
ATOM 816 C CA . ASN A 1 135 ? -9.384 43.308 -33.938 1.00 30.41 222 ASN A CA 1
ATOM 817 C C . ASN A 1 135 ? -9.350 44.846 -33.904 1.00 34.02 222 ASN A C 1
ATOM 818 O O . ASN A 1 135 ? -9.750 45.487 -34.887 1.00 33.11 222 ASN A O 1
ATOM 823 N N . ILE A 1 136 ? -9.069 45.428 -32.740 1.00 33.97 223 ILE A N 1
ATOM 824 C CA . ILE A 1 136 ? -9.059 46.897 -32.595 1.00 34.42 223 ILE A CA 1
ATOM 825 C C . ILE A 1 136 ? -7.601 47.306 -32.583 1.00 38.41 223 ILE A C 1
ATOM 826 O O . ILE A 1 136 ? -6.851 46.919 -31.673 1.00 35.42 223 ILE A O 1
ATOM 831 N N . ILE A 1 137 ? -7.169 47.977 -33.651 1.00 40.94 224 ILE A N 1
ATOM 832 C CA . ILE A 1 137 ? -5.756 48.326 -33.790 1.00 44.62 224 ILE A CA 1
ATOM 833 C C . ILE A 1 137 ? -5.499 49.781 -33.463 1.00 44.78 224 ILE A C 1
ATOM 834 O O . ILE A 1 137 ? -6.213 50.657 -33.948 1.00 49.08 224 ILE A O 1
ATOM 839 N N . PRO A 1 138 ? -4.465 50.047 -32.648 1.00 43.33 225 PRO A N 1
ATOM 840 C CA . PRO A 1 138 ? -4.089 51.420 -32.279 1.00 45.73 225 PRO A CA 1
ATOM 841 C C . PRO A 1 138 ? -3.868 52.332 -33.494 1.00 45.11 225 PRO A C 1
ATOM 842 O O . PRO A 1 138 ? -3.111 51.981 -34.400 1.00 48.72 225 PRO A O 1
ATOM 846 N N . ALA A 1 139 ? -4.506 53.504 -33.479 1.00 52.39 226 ALA A N 1
ATOM 847 C CA . ALA A 1 139 ? -4.416 54.492 -34.566 1.00 54.73 226 ALA A CA 1
ATOM 848 C C . ALA A 1 139 ? -2.978 54.872 -34.900 1.00 54.56 226 ALA A C 1
ATOM 849 O O . ALA A 1 139 ? -2.587 54.894 -36.066 1.00 56.35 226 ALA A O 1
ATOM 851 N N . SER A 1 140 ? -2.188 55.135 -33.867 1.00 57.41 227 SER A N 1
ATOM 852 C CA . SER A 1 140 ? -0.838 55.663 -34.044 1.00 60.98 227 SER A CA 1
ATOM 853 C C . SER A 1 140 ? 0.066 54.763 -34.880 1.00 62.49 227 SER A C 1
ATOM 854 O O . SER A 1 140 ? 1.076 55.222 -35.416 1.00 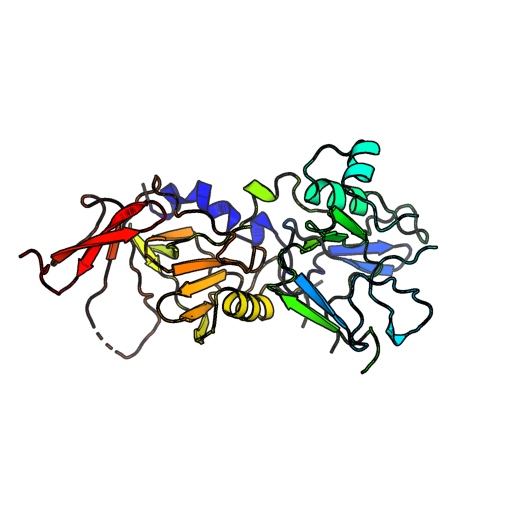64.25 227 SER A O 1
ATOM 857 N N . ASP A 1 141 ? -0.296 53.490 -34.997 1.00 54.98 228 ASP A N 1
ATOM 858 C CA . ASP A 1 141 ? 0.491 52.560 -35.788 1.00 54.74 228 ASP A CA 1
ATOM 859 C C . ASP A 1 141 ? -0.344 51.369 -36.200 1.00 61.06 228 ASP A C 1
ATOM 860 O O . ASP A 1 141 ? -0.703 50.529 -35.371 1.00 57.99 228 ASP A O 1
ATOM 865 N N . THR A 1 142 ? -0.589 51.270 -37.503 1.00 63.07 229 THR A N 1
ATOM 866 C CA . THR A 1 142 ? -1.622 50.398 -38.036 1.00 56.56 229 THR A CA 1
ATOM 867 C C . THR A 1 142 ? -1.110 48.970 -38.216 1.00 50.67 229 THR A C 1
ATOM 868 O O . THR A 1 142 ? -1.881 48.062 -38.509 1.00 52.16 229 THR A O 1
ATOM 872 N N . ALA A 1 143 ? 0.189 48.772 -38.006 1.00 47.99 230 ALA A N 1
ATOM 873 C CA . ALA A 1 143 ? 0.791 47.440 -38.096 1.00 48.54 230 ALA A CA 1
ATOM 874 C C . ALA A 1 143 ? 1.204 46.848 -36.738 1.00 47.24 230 ALA A C 1
ATOM 875 O O . ALA A 1 143 ? 1.796 45.764 -36.688 1.00 48.06 230 ALA A O 1
ATOM 877 N N . THR A 1 144 ? 0.934 47.552 -35.642 1.00 44.04 231 THR A N 1
ATOM 878 C CA . THR A 1 144 ? 1.295 47.005 -34.332 1.00 41.98 231 THR A CA 1
ATOM 879 C C . THR A 1 144 ? 0.535 45.720 -34.001 1.00 41.34 231 THR A C 1
ATOM 880 O O . THR A 1 144 ? -0.617 45.536 -34.411 1.00 41.04 231 THR A O 1
ATOM 884 N N . LYS A 1 145 ? 1.222 44.811 -33.318 1.00 42.25 232 LYS A N 1
ATOM 885 C CA . LYS A 1 145 ? 0.602 43.646 -32.707 1.00 40.83 232 LYS A CA 1
ATOM 886 C C . LYS A 1 145 ? 0.019 44.005 -31.322 1.00 46.07 232 LYS A C 1
ATOM 887 O O . LYS A 1 145 ? -0.544 43.137 -30.614 1.00 43.54 232 LYS A O 1
ATOM 893 N N . TYR A 1 146 ? 0.147 45.281 -30.944 1.00 38.89 233 TYR A N 1
ATOM 894 C CA . TYR A 1 146 ? -0.348 45.763 -29.655 1.00 35.16 233 TYR A CA 1
ATOM 895 C C . TYR A 1 146 ? -1.879 45.730 -29.598 1.00 34.29 233 TYR A C 1
ATOM 896 O O . TYR A 1 146 ? -2.555 46.161 -30.537 1.00 35.42 233 TYR A O 1
ATOM 905 N N . ARG A 1 147 ? -2.417 45.211 -28.495 1.00 30.01 234 ARG A N 1
ATOM 906 C CA . ARG A 1 147 ? -3.870 45.135 -28.309 1.00 30.73 234 ARG A CA 1
ATOM 907 C C . ARG A 1 147 ? -4.256 45.516 -26.888 1.00 28.35 234 ARG A C 1
ATOM 908 O O . ARG A 1 147 ? -3.480 45.338 -25.965 1.00 29.47 234 ARG A O 1
ATOM 916 N N . TYR A 1 148 ? -5.442 46.089 -26.726 1.00 29.01 235 TYR A N 1
ATOM 917 C CA . TYR A 1 148 ? -5.890 46.570 -25.417 1.00 28.65 235 TYR A CA 1
ATOM 918 C C . TYR A 1 148 ? -6.554 45.407 -24.663 1.00 28.90 235 TYR A C 1
ATOM 919 O O . TYR A 1 148 ? -6.996 44.439 -25.297 1.00 24.92 235 TYR A O 1
ATOM 928 N N . PRO A 1 149 ? -6.669 45.513 -23.317 1.00 26.38 236 PRO A N 1
ATOM 929 C CA . PRO A 1 149 ? -7.478 44.530 -22.594 1.00 25.16 236 PRO A CA 1
ATOM 930 C C . PRO A 1 149 ? -8.989 44.772 -22.769 1.00 26.15 236 PRO A C 1
ATOM 931 O O . PRO A 1 149 ? -9.408 45.858 -23.198 1.00 24.66 236 PRO A O 1
ATOM 935 N N . PHE A 1 150 ? -9.787 43.751 -22.468 1.00 24.39 237 PHE A N 1
ATOM 936 C CA . PHE A 1 150 ? -11.236 43.881 -22.380 1.00 23.26 237 PHE A CA 1
ATOM 937 C C . PHE A 1 150 ? -11.749 43.539 -20.959 1.00 23.48 237 PHE A C 1
ATOM 938 O O . PHE A 1 150 ? -11.049 42.930 -20.163 1.00 26.56 237 PHE A O 1
ATOM 946 N N . VAL A 1 151 ? -12.969 43.948 -20.636 1.00 25.47 238 VAL A N 1
ATOM 947 C CA . VAL A 1 151 ? -13.663 43.426 -19.466 1.00 21.23 238 VAL A CA 1
ATOM 948 C C . VAL A 1 151 ? -15.037 43.102 -19.972 1.00 21.32 238 VAL A C 1
ATOM 949 O O . VAL A 1 151 ? -15.656 43.937 -20.622 1.00 22.46 238 VAL A O 1
ATOM 953 N N . TYR A 1 152 ? -15.470 41.858 -19.835 1.00 20.76 239 TYR A N 1
ATOM 954 C CA . TYR A 1 152 ? -16.808 41.531 -20.277 1.00 23.20 239 TYR A CA 1
ATOM 955 C C . TYR A 1 152 ? -17.714 41.488 -19.040 1.00 24.43 239 TYR A C 1
ATOM 956 O O . TYR A 1 152 ? -17.412 40.784 -18.079 1.00 26.39 239 TYR A O 1
ATOM 965 N N . ASP A 1 153 ? -18.807 42.249 -19.074 1.00 27.25 240 ASP A N 1
ATOM 966 C CA . ASP A 1 153 ? -19.869 42.224 -18.034 1.00 28.47 240 ASP A CA 1
ATOM 967 C C . ASP A 1 153 ? -20.993 41.225 -18.381 1.00 30.37 240 ASP A C 1
ATOM 968 O O . ASP A 1 153 ? -21.861 41.522 -19.187 1.00 35.39 240 ASP A O 1
ATOM 973 N N . ALA A 1 154 ? -21.000 40.064 -17.746 1.00 29.51 241 ALA A N 1
ATOM 974 C CA . ALA A 1 154 ? -21.965 39.030 -18.079 1.00 32.10 241 ALA A CA 1
ATOM 975 C C . ALA A 1 154 ? -23.392 39.359 -17.589 1.00 35.13 241 ALA A C 1
ATOM 976 O O . ALA A 1 154 ? -24.371 38.784 -18.069 1.00 31.46 241 ALA A O 1
ATOM 978 N N . LYS A 1 155 ? -23.499 40.281 -16.638 1.00 33.65 242 LYS A N 1
ATOM 979 C CA . LYS A 1 155 ? -24.799 40.669 -16.097 1.00 36.01 242 LYS A CA 1
ATOM 980 C C . LYS A 1 155 ? -25.469 41.634 -17.067 1.00 34.36 242 LYS A C 1
ATOM 981 O O . LYS A 1 155 ? -26.621 41.447 -17.437 1.00 38.16 242 LYS A O 1
ATOM 987 N N . GLU A 1 156 ? -24.739 42.658 -17.494 1.00 31.47 243 GLU A N 1
ATOM 988 C CA . GLU A 1 156 ? -25.270 43.612 -18.452 1.00 31.71 243 GLU A CA 1
ATOM 989 C C . GLU A 1 156 ? -25.073 43.122 -19.909 1.00 34.96 243 GLU A C 1
ATOM 990 O O . GLU A 1 156 ? -25.533 43.764 -20.840 1.00 29.46 243 GLU A O 1
ATOM 996 N N . GLU A 1 157 ? -24.371 41.998 -20.077 1.00 34.45 244 GLU A N 1
ATOM 997 C CA . GLU A 1 157 ? -23.925 41.500 -21.392 1.00 33.17 244 GLU A CA 1
ATOM 998 C C . GLU A 1 157 ? -23.312 42.570 -22.281 1.00 31.28 244 GLU A C 1
ATOM 999 O O . GLU A 1 157 ? -23.751 42.782 -23.404 1.00 29.62 244 GLU A O 1
ATOM 1005 N N . MET A 1 158 ? -22.280 43.230 -21.764 1.00 28.93 245 MET A N 1
ATOM 1006 C CA . MET A 1 158 ? -21.639 44.324 -22.438 1.00 28.20 245 MET A CA 1
ATOM 1007 C C . MET A 1 158 ? -20.142 44.086 -22.416 1.00 32.41 245 MET A C 1
ATOM 1008 O O . MET A 1 158 ? -19.590 43.620 -21.408 1.00 29.72 245 MET A O 1
ATOM 1013 N N . CYS A 1 159 ? -19.508 44.389 -23.547 1.00 28.83 246 CYS A N 1
ATOM 1014 C CA . CYS A 1 159 ? -18.100 44.193 -23.763 1.00 28.53 246 CYS A CA 1
ATOM 1015 C C . CYS A 1 159 ? -17.396 45.552 -23.702 1.00 29.12 246 CYS A C 1
ATOM 1016 O O . CYS A 1 159 ? -17.662 46.417 -24.521 1.00 28.55 246 CYS A O 1
ATOM 1019 N N . HIS A 1 160 ? -16.494 45.723 -22.738 1.00 26.73 247 HIS A N 1
ATOM 1020 C CA . HIS A 1 160 ? -15.734 46.957 -22.597 1.00 27.20 247 HIS A CA 1
ATOM 1021 C C . HIS A 1 160 ? -14.299 46.801 -23.035 1.00 30.56 247 HIS A C 1
ATOM 1022 O O . HIS A 1 160 ? -13.585 45.882 -22.612 1.00 28.97 247 HIS A O 1
ATOM 1029 N N . ILE A 1 161 ? -13.834 47.734 -23.844 1.00 29.93 248 ILE A N 1
ATOM 1030 C CA . ILE A 1 161 ? -12.427 47.784 -24.149 1.00 29.64 248 ILE A CA 1
ATOM 1031 C C . ILE A 1 161 ? -11.794 48.851 -23.274 1.00 29.52 248 ILE A C 1
ATOM 1032 O O . ILE A 1 161 ? -12.328 49.959 -23.140 1.00 30.82 248 ILE A O 1
ATOM 1037 N N . LEU A 1 162 ? -10.693 48.487 -22.633 1.00 28.44 249 LEU A N 1
ATOM 1038 C CA . LEU A 1 162 ? -9.973 49.393 -21.778 1.00 28.61 249 LEU A CA 1
ATOM 1039 C C . LEU A 1 162 ? -9.003 50.170 -22.634 1.00 30.05 249 LEU A C 1
ATOM 1040 O O . LEU A 1 162 ? -8.532 49.658 -23.652 1.00 32.43 249 LEU A O 1
ATOM 1045 N N . PHE A 1 163 ? -8.770 51.428 -22.267 1.00 30.07 250 PHE A N 1
ATOM 1046 C CA . PHE A 1 163 ? -7.863 52.311 -23.004 1.00 31.40 250 PHE A CA 1
ATOM 1047 C C . PHE A 1 163 ? -6.418 52.174 -22.538 1.00 33.32 250 PHE A C 1
ATOM 1048 O O . PHE A 1 163 ? -5.530 52.762 -23.127 1.00 34.73 250 PHE A O 1
ATOM 1056 N N . THR A 1 164 ? -6.193 51.468 -21.429 1.00 36.19 251 THR A N 1
ATOM 1057 C CA . THR A 1 164 ? -4.832 51.297 -20.895 1.00 30.78 251 THR A CA 1
ATOM 1058 C C . THR A 1 164 ? -4.666 49.911 -20.300 1.00 30.87 251 THR A C 1
ATOM 1059 O O . THR A 1 164 ? -5.612 49.381 -19.720 1.00 28.46 251 THR A O 1
ATOM 1063 N N . PRO A 1 165 ? -3.446 49.331 -20.400 1.00 31.07 252 PRO A N 1
ATOM 1064 C CA . PRO A 1 165 ? -3.225 48.065 -19.718 1.00 28.77 252 PRO A CA 1
ATOM 1065 C C . PRO A 1 165 ? -2.829 48.249 -18.245 1.00 31.93 252 PRO A C 1
ATOM 1066 O O . PRO A 1 165 ? -2.615 47.253 -17.541 1.00 32.15 252 PRO A O 1
ATOM 1070 N N . MET A 1 166 ? -2.746 49.496 -17.779 1.00 29.98 253 MET A N 1
ATOM 1071 C CA . MET A 1 166 ? -2.416 49.747 -16.368 1.00 34.05 253 MET A CA 1
ATOM 1072 C C . MET A 1 166 ? -3.361 49.049 -15.397 1.00 32.07 253 MET A C 1
ATOM 1073 O O . MET A 1 166 ? -4.578 49.044 -15.578 1.00 30.68 253 MET A O 1
ATOM 1078 N N . GLN A 1 167 ? -2.796 48.461 -14.356 1.00 30.72 254 GLN A N 1
ATOM 1079 C CA . GLN A 1 167 ? -3.589 47.680 -13.432 1.00 29.31 254 GLN A CA 1
ATOM 1080 C C . GLN A 1 167 ? -3.162 47.966 -12.017 1.00 26.94 254 GLN A C 1
ATOM 1081 O O . GLN A 1 167 ? -3.964 47.935 -11.105 1.00 27.27 254 GLN A O 1
ATOM 1087 N N . TYR A 1 168 ? -1.895 48.285 -11.848 1.00 30.82 255 TYR A N 1
ATOM 1088 C CA . TYR A 1 168 ? -1.344 48.530 -10.522 1.00 35.55 255 TYR A CA 1
ATOM 1089 C C . TYR A 1 168 ? -0.375 49.708 -10.531 1.00 37.51 255 TYR A C 1
ATOM 1090 O O . TYR A 1 168 ? 0.572 49.735 -11.314 1.00 39.76 255 TYR A O 1
ATOM 1099 N N . ASN A 1 169 ? -0.608 50.670 -9.650 1.00 40.13 256 ASN A N 1
ATOM 1100 C CA . ASN A 1 169 ? 0.253 51.844 -9.562 1.00 44.47 256 ASN A CA 1
ATOM 1101 C C . ASN A 1 169 ? 0.105 52.500 -8.194 1.00 44.95 256 ASN A C 1
ATOM 1102 O O . ASN A 1 169 ? -0.937 53.070 -7.889 1.00 44.02 256 ASN A O 1
ATOM 1107 N N . ARG A 1 170 ? 1.141 52.362 -7.367 1.00 51.58 257 ARG A N 1
ATOM 1108 C CA . ARG A 1 170 ? 1.107 52.746 -5.945 1.00 56.02 257 ARG A CA 1
ATOM 1109 C C . ARG A 1 170 ? -0.262 52.520 -5.282 1.00 60.27 257 ARG A C 1
ATOM 1110 O O . ARG A 1 170 ? -0.578 51.416 -4.804 1.00 58.35 257 ARG A O 1
ATOM 1118 N N . THR A 1 185 ? -9.446 61.593 -2.212 1.00 75.61 272 THR A N 1
ATOM 1119 C CA . THR A 1 185 ? -9.348 60.821 -3.448 1.00 76.41 272 THR A CA 1
ATOM 1120 C C . THR A 1 185 ? -8.214 61.347 -4.339 1.00 73.18 272 THR A C 1
ATOM 1121 O O . THR A 1 185 ? -8.112 62.553 -4.583 1.00 76.49 272 THR A O 1
ATOM 1125 N N . SER A 1 186 ? -7.334 60.445 -4.776 1.00 74.41 273 SER A N 1
ATOM 1126 C CA . SER A 1 186 ? -6.228 60.820 -5.666 1.00 72.89 273 SER A CA 1
ATOM 1127 C C . SER A 1 186 ? -6.719 60.887 -7.102 1.00 66.41 273 SER A C 1
ATOM 1128 O O . SER A 1 186 ? -7.918 61.035 -7.361 1.00 70.41 273 SER A O 1
ATOM 1131 N N . SER A 1 187 ? -5.783 60.773 -8.035 1.00 62.77 274 SER A N 1
ATOM 1132 C CA . SER A 1 187 ? -6.133 60.591 -9.429 1.00 64.23 274 SER A CA 1
ATOM 1133 C C . SER A 1 187 ? -6.530 59.144 -9.722 1.00 62.39 274 SER A C 1
ATOM 1134 O O . SER A 1 187 ? -6.193 58.213 -8.972 1.00 57.88 274 SER A O 1
ATOM 1137 N N . LEU A 1 188 ? -7.263 58.975 -10.813 1.00 57.67 275 LEU A N 1
ATOM 1138 C CA . LEU A 1 188 ? -7.457 57.679 -11.444 1.00 53.75 275 LEU A CA 1
ATOM 1139 C C . LEU A 1 188 ? -6.157 56.856 -11.564 1.00 59.92 275 LEU A C 1
ATOM 1140 O O . LEU A 1 188 ? -6.195 55.630 -11.468 1.00 59.25 275 LEU A O 1
ATOM 1145 N N . LEU A 1 189 ? -5.008 57.533 -11.670 1.00 57.90 276 LEU A N 1
ATOM 1146 C CA . LEU A 1 189 ? -3.726 56.855 -11.924 1.00 53.98 276 LEU A CA 1
ATOM 1147 C C . LEU A 1 189 ? -3.186 56.125 -10.706 1.00 52.15 276 LEU A C 1
ATOM 1148 O O . LEU A 1 189 ? -2.153 55.444 -10.780 1.00 52.31 276 LEU A O 1
ATOM 1153 N N . CYS A 1 190 ? -3.857 56.301 -9.578 1.00 50.12 277 CYS A N 1
ATOM 1154 C CA . CYS 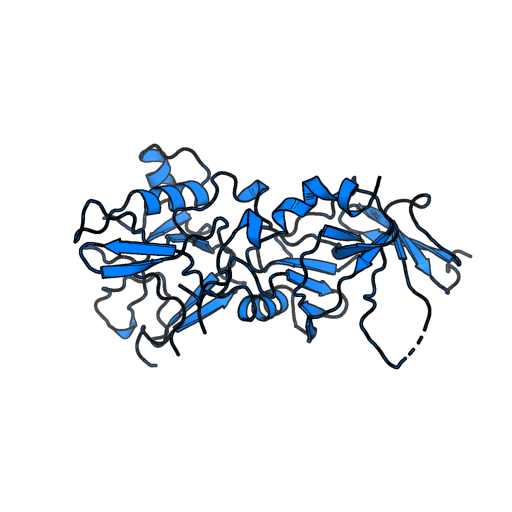A 1 190 ? -3.529 55.550 -8.379 1.00 50.14 277 CYS A CA 1
ATOM 1155 C C . CYS A 1 190 ? -4.468 54.365 -8.308 1.00 44.00 277 CYS A C 1
ATOM 1156 O O . CYS A 1 190 ? -5.675 54.536 -8.183 1.00 45.24 277 CYS A O 1
ATOM 1159 N N . MET A 1 191 ? -3.932 53.163 -8.450 1.00 43.15 278 MET A N 1
ATOM 1160 C CA . MET A 1 191 ? -4.799 52.012 -8.706 1.00 40.54 278 MET A CA 1
ATOM 1161 C C . MET A 1 191 ? -4.229 50.689 -8.222 1.00 35.12 278 MET A C 1
ATOM 1162 O O . MET A 1 191 ? -3.007 50.512 -8.119 1.00 34.92 278 MET A O 1
ATOM 1167 N N . GLU A 1 192 ? -5.127 49.767 -7.912 1.00 34.21 279 GLU A N 1
ATOM 1168 C CA . GLU A 1 192 ? -4.768 48.365 -7.736 1.00 31.31 279 GLU A CA 1
ATOM 1169 C C . GLU A 1 192 ? -5.916 47.457 -8.125 1.00 29.95 279 GLU A C 1
ATOM 1170 O O . GLU A 1 192 ? -7.075 47.844 -7.986 1.00 32.87 279 GLU A O 1
ATOM 1176 N N . PRO A 1 193 ? -5.602 46.223 -8.568 1.00 27.09 280 PRO A N 1
ATOM 1177 C CA . PRO A 1 193 ? -6.623 45.194 -8.840 1.00 27.69 280 PRO A CA 1
ATOM 1178 C C . PRO A 1 193 ? -7.251 44.672 -7.561 1.00 28.76 280 PRO A C 1
ATOM 1179 O O . PRO A 1 193 ? -6.576 44.576 -6.540 1.00 27.73 280 PRO A O 1
ATOM 1183 N N . MET A 1 194 ? -8.522 44.300 -7.622 1.00 29.03 281 MET A N 1
ATOM 1184 C CA . MET A 1 194 ? -9.061 43.426 -6.610 1.00 31.69 281 MET A CA 1
ATOM 1185 C C . MET A 1 194 ? -10.053 42.396 -7.133 1.00 29.69 281 MET A C 1
ATOM 1186 O O . MET A 1 194 ? -10.598 42.545 -8.213 1.00 30.94 281 MET A O 1
ATOM 1191 N N . LYS A 1 195 ? -10.133 41.284 -6.419 1.00 28.08 282 LYS A N 1
ATOM 1192 C CA . LYS A 1 195 ? -11.064 40.212 -6.686 1.00 28.96 282 LYS A CA 1
ATOM 1193 C C . LYS A 1 195 ? -12.371 40.523 -5.956 1.00 31.18 282 LYS A C 1
ATOM 1194 O O . LYS A 1 195 ? -12.386 40.686 -4.734 1.00 27.59 282 LYS A O 1
ATOM 1200 N N . SER A 1 196 ? -13.454 40.682 -6.706 1.00 27.89 283 SER A N 1
ATOM 1201 C CA . SER A 1 196 ? -14.651 41.220 -6.097 1.00 31.78 283 SER A CA 1
ATOM 1202 C C . SER A 1 196 ? -15.782 40.250 -6.225 1.00 29.89 283 SER A C 1
ATOM 1203 O O . SER A 1 196 ? -16.150 39.870 -7.324 1.00 33.11 283 SER A O 1
ATOM 1206 N N . GLY A 1 197 ? -16.330 39.841 -5.093 1.00 28.45 284 GLY A N 1
ATOM 1207 C CA . GLY A 1 197 ? -17.460 38.938 -5.089 1.00 27.35 284 GLY A CA 1
ATOM 1208 C C . GLY A 1 197 ? -18.661 39.483 -5.841 1.00 29.19 284 GLY A C 1
ATOM 1209 O O . GLY A 1 197 ? -19.255 38.773 -6.644 1.00 29.33 284 GLY A O 1
ATOM 1210 N N . ILE A 1 198 ? -19.032 40.739 -5.601 1.00 30.07 285 ILE A N 1
ATOM 1211 C CA . ILE A 1 198 ? -20.250 41.241 -6.212 1.00 29.99 285 ILE A CA 1
ATOM 1212 C C . ILE A 1 198 ? -20.041 41.564 -7.672 1.00 32.65 285 ILE A C 1
ATOM 1213 O O . ILE A 1 198 ? -21.008 41.717 -8.417 1.00 33.51 285 ILE A O 1
ATOM 1218 N N . ASP A 1 199 ? -18.782 41.725 -8.079 1.00 31.00 286 ASP A N 1
ATOM 1219 C CA . ASP A 1 199 ? -18.488 41.843 -9.495 1.00 28.55 286 ASP A CA 1
ATOM 1220 C C . ASP A 1 199 ? -18.031 40.520 -10.082 1.00 28.36 286 ASP A C 1
ATOM 1221 O O . ASP A 1 199 ? -17.241 40.480 -11.035 1.00 31.03 286 ASP A O 1
ATOM 1226 N N . ALA A 1 200 ? -18.4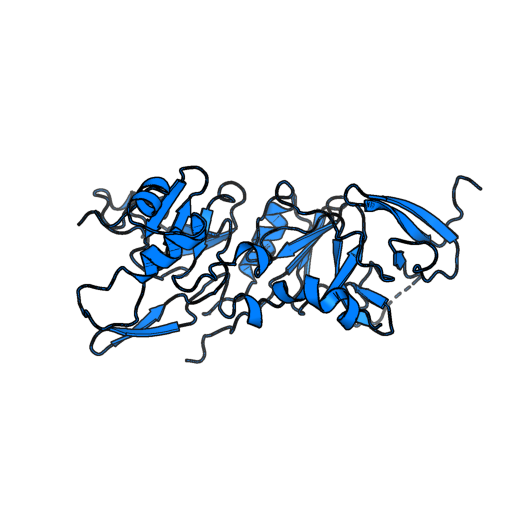96 39.425 -9.492 1.00 26.44 287 ALA A N 1
ATOM 1227 C CA . ALA A 1 200 ? -17.999 38.115 -9.884 1.00 28.59 287 ALA A CA 1
ATOM 1228 C C . ALA A 1 200 ? -18.320 37.864 -11.360 1.00 29.03 287 ALA A C 1
ATOM 1229 O O . ALA A 1 200 ? -17.794 36.958 -11.971 1.00 28.93 287 ALA A O 1
ATOM 1231 N N . HIS A 1 201 ? -19.183 38.696 -11.916 1.00 29.53 288 HIS A N 1
ATOM 1232 C CA . HIS A 1 201 ? -19.779 38.443 -13.225 1.00 32.07 288 HIS A CA 1
ATOM 1233 C C . HIS A 1 201 ? -18.990 39.199 -14.271 1.00 26.97 288 HIS A C 1
ATOM 1234 O O . HIS A 1 201 ? -19.292 39.129 -15.454 1.00 27.13 288 HIS A O 1
ATOM 1241 N N . LEU A 1 202 ? -17.979 39.938 -13.824 1.00 26.40 289 LEU A N 1
ATOM 1242 C CA . LEU A 1 202 ? -17.039 40.615 -14.710 1.00 23.55 289 LEU A CA 1
ATOM 1243 C C . LEU A 1 202 ? -15.859 39.703 -15.049 1.00 25.66 289 LEU A C 1
ATOM 1244 O O . LEU A 1 202 ? -15.362 38.948 -14.192 1.00 24.71 289 LEU A O 1
ATOM 1249 N N . TYR A 1 203 ? -15.415 39.770 -16.310 1.00 24.36 290 TYR A N 1
ATOM 1250 C CA . TYR A 1 203 ? -14.265 39.004 -16.781 1.00 22.54 290 TYR A CA 1
ATOM 1251 C C . TYR A 1 203 ? -13.240 39.963 -17.361 1.00 21.99 290 TYR A C 1
ATOM 1252 O O . TYR A 1 203 ? -13.492 40.578 -18.393 1.00 21.26 290 TYR A O 1
ATOM 1261 N N . TYR A 1 204 ? -12.097 40.090 -16.700 1.00 21.37 291 TYR A N 1
ATOM 1262 C CA . TYR A 1 204 ? -10.957 40.849 -17.239 1.00 21.11 291 TYR A CA 1
ATOM 1263 C C . TYR A 1 204 ? -10.080 39.900 -18.050 1.00 23.13 291 TYR A C 1
ATOM 1264 O O . TYR A 1 204 ? -9.724 38.816 -17.590 1.00 24.16 291 TYR A O 1
ATOM 1273 N N . GLY A 1 205 ? -9.685 40.307 -19.242 1.00 26.54 292 GLY A N 1
ATOM 1274 C CA . GLY A 1 205 ? -8.796 39.451 -19.998 1.00 23.99 292 GLY A CA 1
ATOM 1275 C C . GLY A 1 205 ? -8.077 40.177 -21.092 1.00 27.62 292 GLY A C 1
ATOM 1276 O O . GLY A 1 205 ? -8.250 41.390 -21.282 1.00 27.58 292 GLY A O 1
ATOM 1277 N N . SER A 1 206 ? -7.313 39.406 -21.856 1.00 24.19 293 SER A N 1
ATOM 1278 C CA . SER A 1 206 ? -6.545 39.927 -22.933 1.00 24.14 293 SER A CA 1
ATOM 1279 C C . SER A 1 206 ? -7.124 39.351 -24.206 1.00 22.96 293 SER A C 1
ATOM 1280 O O . SER A 1 206 ? -7.875 38.395 -24.166 1.00 22.23 293 SER A O 1
ATOM 1283 N N . SER A 1 207 ? -6.665 39.845 -25.343 1.00 25.09 294 SER A N 1
ATOM 1284 C CA . SER A 1 207 ? -7.179 39.382 -26.630 1.00 25.40 294 SER A CA 1
ATOM 1285 C C . SER A 1 207 ? -6.722 37.960 -26.968 1.00 27.02 294 SER A C 1
ATOM 1286 O O . SER A 1 207 ? -7.132 37.402 -27.968 1.00 29.34 294 SER A O 1
ATOM 1289 N N . ARG A 1 208 ? -5.913 37.355 -26.107 1.00 27.15 295 ARG A N 1
ATOM 1290 C CA . ARG A 1 208 ? -5.441 36.011 -26.362 1.00 27.11 295 ARG A CA 1
ATOM 1291 C C . ARG A 1 208 ? -6.192 34.944 -25.599 1.00 27.64 295 ARG A C 1
ATOM 1292 O O . ARG A 1 208 ? -5.776 33.799 -25.552 1.00 28.40 295 ARG A O 1
ATOM 1300 N N . VAL A 1 209 ? -7.325 35.321 -25.027 1.00 28.29 296 VAL A N 1
ATOM 1301 C CA . VAL A 1 209 ? -8.163 34.380 -24.317 1.00 25.89 296 VAL A CA 1
ATOM 1302 C C . VAL A 1 209 ? -8.541 33.215 -25.216 1.00 30.24 296 VAL A C 1
ATOM 1303 O O . VAL A 1 209 ? -9.007 33.400 -26.348 1.00 30.42 296 VAL A O 1
ATOM 1307 N N . ASP A 1 210 ? -8.180 32.029 -24.747 1.00 30.54 297 ASP A N 1
ATOM 1308 C CA . ASP A 1 210 ? -8.589 30.753 -25.316 1.00 32.11 297 ASP A CA 1
ATOM 1309 C C . ASP A 1 210 ? -10.104 30.743 -25.688 1.00 34.36 297 ASP A C 1
ATOM 1310 O O . ASP A 1 210 ? -10.961 31.011 -24.831 1.00 32.90 297 ASP A O 1
ATOM 1315 N N . LYS A 1 211 ? -10.429 30.456 -26.958 1.00 34.15 298 LYS A N 1
ATOM 1316 C CA . LYS A 1 211 ? -11.821 30.254 -27.370 1.00 32.38 298 LYS A CA 1
ATOM 1317 C C . LYS A 1 211 ? -12.477 29.207 -26.476 1.00 31.86 298 LYS A C 1
ATOM 1318 O O . LYS A 1 211 ? -13.704 29.217 -26.256 1.00 31.21 298 LYS A O 1
ATOM 1324 N N . LYS A 1 212 ? -11.673 28.261 -26.019 1.00 28.18 299 LYS A N 1
ATOM 1325 C CA . LYS A 1 212 ? -12.176 27.195 -25.181 1.00 30.43 299 LYS A CA 1
ATOM 1326 C C . LYS A 1 212 ? -11.826 27.449 -23.709 1.00 31.88 299 LYS A C 1
ATOM 1327 O O . LYS A 1 212 ? -11.664 26.510 -22.931 1.00 31.36 299 LYS A O 1
ATOM 1333 N N . TRP A 1 213 ? -11.755 28.728 -23.327 1.00 28.67 300 TRP A N 1
ATOM 1334 C CA . TRP A 1 213 ? -11.468 29.096 -21.935 1.00 27.54 300 TRP A CA 1
ATOM 1335 C C . TRP A 1 213 ? -12.266 28.287 -20.937 1.00 26.22 300 TRP A C 1
ATOM 1336 O O . TRP A 1 213 ? -11.718 27.779 -19.961 1.00 26.25 300 TRP A O 1
ATOM 1347 N N . GLU A 1 214 ? -13.536 28.053 -21.245 1.00 29.90 301 GLU A N 1
ATOM 1348 C CA . GLU A 1 214 ? -14.435 27.382 -20.318 1.00 32.45 301 GLU A CA 1
ATOM 1349 C C . GLU A 1 214 ? -14.058 25.961 -19.987 1.00 28.33 301 GLU A C 1
ATOM 1350 O O . GLU A 1 214 ? -14.332 25.505 -18.904 1.00 31.30 301 GLU A O 1
ATOM 1356 N N . GLU A 1 215 ? -13.415 25.264 -20.902 1.00 29.53 302 GLU A N 1
ATOM 1357 C CA . GLU A 1 215 ? -13.000 23.879 -20.629 1.00 30.48 302 GLU A CA 1
ATOM 1358 C C . GLU A 1 215 ? -11.512 23.786 -20.252 1.00 30.44 302 GLU A C 1
ATOM 1359 O O . GLU A 1 215 ? -11.080 22.812 -19.639 1.00 28.39 302 GLU A O 1
ATOM 1365 N N . ASN A 1 216 ? -10.724 24.784 -20.657 1.00 28.47 303 ASN A N 1
ATOM 1366 C CA . ASN A 1 216 ? -9.250 24.708 -20.560 1.00 29.87 303 ASN A CA 1
ATOM 1367 C C . ASN A 1 216 ? -8.676 25.453 -19.347 1.00 29.94 303 ASN A C 1
ATOM 1368 O O . ASN A 1 216 ? -7.498 25.334 -19.036 1.00 32.71 303 ASN A O 1
ATOM 1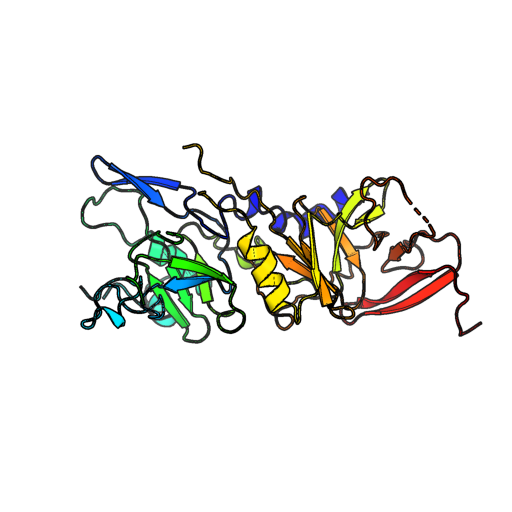373 N N . CYS A 1 217 ? -9.509 26.283 -18.730 1.00 29.62 304 CYS A N 1
ATOM 1374 C CA . CYS A 1 217 ? -9.105 27.168 -17.633 1.00 31.43 304 CYS A CA 1
ATOM 1375 C C . CYS A 1 217 ? -9.897 26.743 -16.401 1.00 28.78 304 CYS A C 1
ATOM 1376 O O . CYS A 1 217 ? -11.041 26.314 -16.534 1.00 29.61 304 CYS A O 1
ATOM 1379 N N . PRO A 1 218 ? -9.316 26.888 -15.198 1.00 29.90 305 PRO A N 1
ATOM 1380 C CA . PRO A 1 218 ? -10.057 26.505 -13.993 1.00 29.34 305 PRO A CA 1
ATOM 1381 C C . PRO A 1 218 ? -11.013 27.618 -13.537 1.00 29.91 305 PRO A C 1
ATOM 1382 O O . PRO A 1 218 ? -10.724 28.307 -12.566 1.00 29.06 305 PRO A O 1
ATOM 1386 N N . MET A 1 219 ? -12.167 27.739 -14.189 1.00 27.81 306 MET A N 1
ATOM 1387 C CA . MET A 1 219 ? -13.070 28.872 -13.954 1.00 27.66 306 MET A CA 1
ATOM 1388 C C . MET A 1 219 ? -13.946 28.710 -12.720 1.00 28.69 306 MET A C 1
ATOM 1389 O O . MET A 1 219 ? -14.491 29.691 -12.226 1.00 25.35 306 MET A O 1
ATOM 1394 N N . TYR A 1 220 ? -14.037 27.492 -12.184 1.00 28.09 307 TYR A N 1
ATOM 1395 C CA . TYR A 1 220 ? -14.966 27.256 -11.078 1.00 29.11 307 TYR A CA 1
ATOM 1396 C C . TYR A 1 220 ? -14.335 26.616 -9.861 1.00 25.71 307 TYR A C 1
ATOM 1397 O O . TYR A 1 220 ? -13.599 25.635 -9.978 1.00 27.25 307 TYR A O 1
ATOM 1406 N N . PRO A 1 221 ? -14.675 27.134 -8.665 1.00 23.88 308 PRO A N 1
ATOM 1407 C CA . PRO A 1 221 ? -14.358 26.387 -7.457 1.00 23.62 308 PRO A CA 1
ATOM 1408 C C . PRO A 1 221 ? -14.829 24.914 -7.591 1.00 26.50 308 PRO A C 1
ATOM 1409 O O . PRO A 1 221 ? -15.915 24.659 -8.136 1.00 26.31 308 PRO A O 1
ATOM 1413 N N . VAL A 1 222 ? -14.008 23.963 -7.153 1.00 25.62 309 VAL A N 1
ATOM 1414 C CA . VAL A 1 222 ? -14.458 22.582 -7.060 1.00 26.55 309 VAL A CA 1
ATOM 1415 C C . VAL A 1 222 ? -14.959 22.285 -5.639 1.00 31.27 309 VAL A C 1
ATOM 1416 O O . VAL A 1 222 ? -14.193 22.389 -4.645 1.00 29.22 309 VAL A O 1
ATOM 1420 N N . LYS A 1 223 ? -16.260 21.983 -5.543 1.00 29.65 310 LYS A N 1
ATOM 1421 C CA . LYS A 1 223 ? -16.932 21.730 -4.256 1.00 30.29 310 LYS A CA 1
ATOM 1422 C C . LYS A 1 223 ? -16.413 20.439 -3.669 1.00 28.15 310 LYS A C 1
ATOM 1423 O O . LYS A 1 223 ? -16.041 19.540 -4.412 1.00 29.82 310 LYS A O 1
ATOM 1429 N N . ASP A 1 224 ? -16.312 20.392 -2.342 1.00 29.60 311 ASP A N 1
ATOM 1430 C CA . ASP 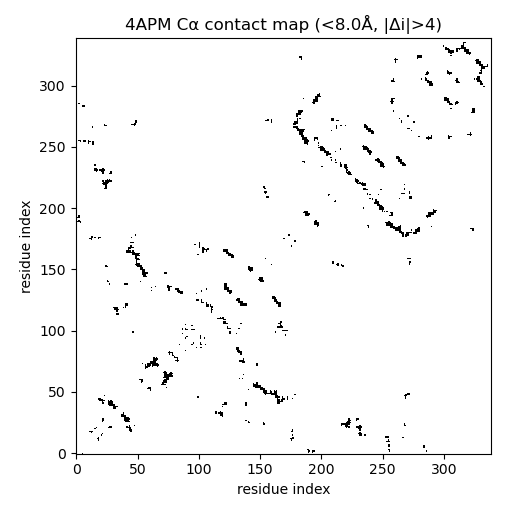A 1 224 ? -15.893 19.188 -1.593 1.00 29.06 311 ASP A CA 1
ATOM 1431 C C . ASP A 1 224 ? -14.488 18.719 -1.934 1.00 29.61 311 ASP A C 1
ATOM 1432 O O . ASP A 1 224 ? -14.212 17.515 -1.915 1.00 31.41 311 ASP A O 1
ATOM 1437 N N . ALA A 1 225 ? -13.601 19.664 -2.250 1.00 31.27 312 ALA A N 1
ATOM 1438 C CA . ALA A 1 225 ? -12.252 19.324 -2.753 1.00 28.52 312 ALA A CA 1
ATOM 1439 C C . ALA A 1 225 ? -11.163 20.084 -2.047 1.00 27.79 312 ALA A C 1
ATOM 1440 O O . ALA A 1 225 ? -11.304 21.281 -1.749 1.00 27.79 312 ALA A O 1
ATOM 1442 N N . ILE A 1 226 ? -10.056 19.387 -1.837 1.00 28.10 313 ILE A N 1
ATOM 1443 C CA . ILE A 1 226 ? -8.824 19.965 -1.356 1.00 28.64 313 ILE A CA 1
ATOM 1444 C C . ILE A 1 226 ? -7.771 19.657 -2.421 1.00 31.85 313 ILE A C 1
ATOM 1445 O O . ILE A 1 226 ? -7.715 18.534 -2.932 1.00 29.08 313 ILE A O 1
ATOM 1450 N N . PHE A 1 227 ? -6.970 20.660 -2.774 1.00 29.05 314 PHE A N 1
ATOM 1451 C CA . PHE A 1 227 ? -5.880 20.497 -3.757 1.00 27.79 314 PHE A CA 1
ATOM 1452 C C . PHE A 1 227 ? -4.749 19.629 -3.200 1.00 26.48 314 PHE A C 1
ATOM 1453 O O . PHE A 1 227 ? -4.315 19.838 -2.073 1.00 24.82 314 PHE A O 1
ATOM 1461 N N . GLY A 1 228 ? -4.220 18.721 -4.017 1.00 26.78 315 GLY A N 1
ATOM 1462 C CA . GLY A 1 228 ? -3.083 17.907 -3.601 1.00 29.84 315 GLY A CA 1
ATOM 1463 C C . GLY A 1 228 ? -2.078 17.642 -4.709 1.00 33.37 315 GLY A C 1
ATOM 1464 O O . GLY A 1 228 ? -2.301 17.996 -5.872 1.00 29.89 315 GLY A O 1
ATOM 1465 N N . ARG A 1 229 ? -0.974 16.996 -4.350 1.00 34.98 316 ARG A N 1
ATOM 1466 C CA . ARG A 1 229 ? -0.107 16.369 -5.342 1.00 38.31 316 ARG A CA 1
ATOM 1467 C C . ARG A 1 229 ? 0.063 14.880 -5.069 1.00 40.58 316 ARG A C 1
ATOM 1468 O O . ARG A 1 229 ? 0.089 14.439 -3.910 1.00 41.89 316 ARG A O 1
ATOM 1476 N N . GLY A 1 230 ? 0.169 14.109 -6.143 1.00 39.59 317 GLY A N 1
ATOM 1477 C CA . GLY A 1 230 ? 0.393 12.678 -6.042 1.00 43.06 317 GLY A CA 1
ATOM 1478 C C . GLY A 1 230 ? 1.651 12.379 -5.260 1.00 48.20 317 GLY A C 1
ATOM 1479 O O . GLY A 1 230 ? 2.683 13.040 -5.438 1.00 41.63 317 GLY A O 1
ATOM 1480 N N . ALA A 1 231 ? 1.547 11.421 -4.343 1.00 49.98 318 ALA A N 1
ATOM 1481 C CA . ALA A 1 231 ? 2.722 10.876 -3.680 1.00 53.46 318 ALA A CA 1
ATOM 1482 C C . ALA A 1 231 ? 2.465 9.459 -3.192 1.00 57.69 318 ALA A C 1
ATOM 1483 O O . ALA A 1 231 ? 1.506 9.208 -2.452 1.00 55.46 318 ALA A O 1
ATOM 1485 N N . ASN A 1 232 ? 3.318 8.533 -3.628 1.00 60.97 319 ASN A N 1
ATOM 1486 C CA . ASN A 1 232 ? 3.277 7.149 -3.152 1.00 57.19 319 ASN A CA 1
ATOM 1487 C C . ASN A 1 232 ? 1.908 6.515 -3.333 1.00 56.38 319 ASN A C 1
ATOM 1488 O O . ASN A 1 232 ? 1.435 5.800 -2.453 1.00 57.55 319 ASN A O 1
ATOM 1493 N N . GLY A 1 233 ? 1.249 6.833 -4.445 1.00 58.65 320 GLY A N 1
ATOM 1494 C CA . GLY A 1 233 ? -0.008 6.176 -4.823 1.00 54.94 320 GLY A CA 1
ATOM 1495 C C . GLY A 1 233 ? -1.249 6.770 -4.168 1.00 55.79 320 GLY A C 1
ATOM 1496 O O . GLY A 1 233 ? -2.347 6.232 -4.293 1.00 52.36 320 GLY A O 1
ATOM 1497 N N . SER A 1 234 ? -1.070 7.882 -3.467 1.00 51.83 321 SER A N 1
ATOM 1498 C CA . SER A 1 234 ? -2.188 8.610 -2.895 1.00 47.60 321 SER A CA 1
ATOM 1499 C C . SER A 1 234 ? -2.145 10.074 -3.339 1.00 47.04 321 SER A C 1
ATOM 1500 O O . SER A 1 234 ? -1.131 10.552 -3.860 1.00 44.64 321 SER A O 1
ATOM 1503 N N . CYS A 1 235 ? -3.236 10.789 -3.110 1.00 43.83 322 CYS A N 1
ATOM 1504 C CA . CYS A 1 235 ? -3.240 12.225 -3.293 1.00 40.59 322 CYS A CA 1
ATOM 1505 C C . CYS A 1 235 ? -3.044 12.888 -1.934 1.00 43.41 322 CYS A C 1
ATOM 1506 O O . CYS A 1 235 ? -3.831 12.657 -0.997 1.00 43.21 322 CYS A O 1
ATOM 1509 N N . VAL A 1 236 ? -1.961 13.657 -1.801 1.00 36.94 323 VAL A N 1
ATOM 1510 C CA . VAL A 1 236 ? -1.641 14.315 -0.525 1.00 36.90 323 VAL A CA 1
ATOM 1511 C C . VAL A 1 236 ? -1.918 15.838 -0.583 1.00 37.64 323 VAL A C 1
ATOM 1512 O O . VAL A 1 236 ? -1.439 16.529 -1.477 1.00 36.68 323 VAL A O 1
ATOM 1516 N N . ALA A 1 237 ? -2.692 16.341 0.381 1.00 37.18 324 ALA A N 1
ATOM 1517 C CA . ALA A 1 237 ? -2.976 17.764 0.508 1.00 32.00 324 ALA A CA 1
ATOM 1518 C C . ALA A 1 237 ? -1.695 18.590 0.449 1.00 35.63 324 ALA A C 1
ATOM 1519 O O . ALA A 1 237 ? -0.696 18.257 1.113 1.00 34.98 324 ALA A O 1
ATOM 1521 N N . ILE A 1 238 ? -1.731 19.670 -0.337 1.00 32.22 325 ILE A N 1
ATOM 1522 C CA . ILE A 1 238 ? -0.585 20.570 -0.486 1.00 31.51 325 ILE A CA 1
ATOM 1523 C C . ILE A 1 238 ? -0.497 21.527 0.707 1.00 32.16 325 ILE A C 1
ATOM 1524 O O . ILE A 1 238 ? -1.507 22.123 1.114 1.00 33.09 325 ILE A O 1
ATOM 1529 N N . GLU A 1 239 ? 0.713 21.709 1.235 1.00 29.21 326 GLU A N 1
ATOM 1530 C CA . GLU A 1 239 ? 0.936 22.576 2.401 1.00 31.58 326 GLU A CA 1
ATOM 1531 C C . GLU A 1 239 ? 0.674 24.044 2.064 1.00 32.21 326 GLU A C 1
ATOM 1532 O O . GLU A 1 239 ? 0.875 24.488 0.929 1.00 32.56 326 GLU A O 1
ATOM 1538 N N . SER A 1 240 ? 0.220 24.791 3.055 1.00 31.49 327 SER A N 1
ATOM 1539 C CA . SER A 1 240 ? -0.129 26.179 2.848 1.00 31.80 327 SER A CA 1
ATOM 1540 C C . SER A 1 240 ? 1.137 26.981 2.631 1.00 35.98 327 SER A C 1
ATOM 1541 O O . SER A 1 240 ? 2.150 26.726 3.288 1.00 36.79 327 SER A O 1
ATOM 1544 N N . ALA A 1 241 ? 1.091 27.941 1.709 1.00 32.52 328 ALA A N 1
ATOM 1545 C CA . ALA A 1 241 ? 2.084 29.011 1.687 1.00 33.17 328 ALA A CA 1
ATOM 1546 C C . ALA A 1 241 ? 1.810 29.943 2.862 1.00 32.04 328 ALA A C 1
ATOM 1547 O O . ALA A 1 241 ? 2.726 30.385 3.551 1.00 32.29 328 ALA A O 1
ATOM 1549 N N . PHE A 1 242 ? 0.541 30.263 3.081 1.00 32.36 329 PHE A N 1
ATOM 1550 C CA . PHE A 1 242 ? 0.138 30.920 4.324 1.00 33.07 329 PHE A CA 1
ATOM 1551 C C . PHE A 1 242 ? -1.329 30.657 4.511 1.00 32.59 329 PHE A C 1
ATOM 1552 O O . PHE A 1 242 ? -1.990 30.190 3.587 1.00 31.37 329 PHE A O 1
ATOM 1560 N N . GLU A 1 243 ? -1.811 30.839 5.737 1.00 33.58 330 GLU A N 1
ATOM 1561 C CA . GLU A 1 243 ? -3.207 30.570 6.054 1.00 35.01 330 GLU A CA 1
ATOM 1562 C C . GLU A 1 243 ? -3.791 31.713 6.835 1.00 36.04 330 GLU A C 1
ATOM 1563 O O . GLU A 1 243 ? -3.076 32.359 7.611 1.00 33.07 330 GLU A O 1
ATOM 1569 N N . GLU A 1 244 ? -5.102 31.913 6.665 1.00 33.13 331 GLU A N 1
ATOM 1570 C CA . GLU A 1 244 ? -5.885 32.860 7.468 1.00 34.84 331 GLU A CA 1
ATOM 1571 C C . GLU A 1 244 ? -7.344 32.482 7.484 1.00 34.56 331 GLU A C 1
ATOM 1572 O O . GLU A 1 244 ? -7.869 31.921 6.500 1.00 34.21 331 GLU A O 1
ATOM 1578 N N . PHE A 1 245 ? -7.988 32.742 8.619 1.00 29.36 332 PHE A N 1
ATOM 1579 C CA . PHE A 1 245 ? -9.432 32.577 8.727 1.00 27.60 332 PHE A CA 1
ATOM 1580 C C . PHE A 1 245 ? -10.088 33.700 7.980 1.00 29.60 332 PHE A C 1
ATOM 1581 O O . PHE A 1 245 ? -9.666 34.852 8.126 1.00 28.14 332 PHE A O 1
ATOM 1589 N N . THR A 1 246 ? -11.056 33.363 7.117 1.00 26.65 333 THR A N 1
ATOM 1590 C CA . THR A 1 246 ? -11.792 34.362 6.365 1.00 25.96 333 THR A CA 1
ATOM 1591 C C . THR A 1 246 ? -13.293 34.110 6.547 1.00 28.25 333 THR A C 1
ATOM 1592 O O . THR A 1 246 ? -13.690 33.033 6.959 1.00 27.07 333 THR A O 1
ATOM 1596 N N . ARG A 1 247 ? -14.113 35.112 6.242 1.00 28.01 334 ARG A N 1
ATOM 1597 C CA . ARG A 1 247 ? -15.539 35.070 6.553 1.00 28.75 334 ARG A CA 1
ATOM 1598 C C . ARG A 1 247 ? -16.323 34.283 5.516 1.00 30.21 334 ARG A C 1
ATOM 1599 O O . ARG A 1 247 ? -17.396 33.803 5.794 1.00 30.01 334 ARG A O 1
ATOM 1607 N N . ASP A 1 248 ? -15.760 34.121 4.325 1.00 30.93 335 ASP A N 1
ATOM 1608 C CA . ASP A 1 248 ? -16.452 33.402 3.246 1.00 31.34 335 ASP A CA 1
ATOM 1609 C C . ASP A 1 248 ? -15.461 33.072 2.128 1.00 28.47 335 ASP A C 1
ATOM 1610 O O . ASP A 1 248 ? -14.320 33.541 2.146 1.00 24.96 335 ASP A O 1
ATOM 1615 N N . ALA A 1 249 ? -15.883 32.207 1.200 1.00 29.69 336 ALA A N 1
ATOM 1616 C CA . ALA A 1 249 ? -15.088 31.883 0.011 1.00 26.21 336 ALA A CA 1
ATOM 1617 C C . ALA A 1 249 ? -14.587 33.135 -0.712 1.00 26.02 336 ALA A C 1
ATOM 1618 O O . ALA A 1 249 ? -13.405 33.232 -1.069 1.00 26.05 336 ALA A O 1
ATOM 1620 N N . GLU A 1 250 ? -15.446 34.125 -0.883 1.00 27.60 337 GLU A N 1
ATOM 1621 C CA . GLU A 1 250 ? -15.011 35.374 -1.571 1.00 28.72 337 GLU A CA 1
ATOM 1622 C C . GLU A 1 250 ? -13.815 36.085 -0.932 1.00 24.72 337 GLU A C 1
ATOM 1623 O O . GLU A 1 250 ? -12.939 36.608 -1.641 1.00 26.25 337 GLU A O 1
ATOM 1629 N N . GLU A 1 251 ? -13.833 36.191 0.391 1.00 24.48 338 GLU A N 1
ATOM 1630 C CA . GLU A 1 251 ? -12.727 36.772 1.117 1.00 24.99 338 GLU A CA 1
ATOM 1631 C C . GLU A 1 251 ? -11.473 35.923 0.908 1.00 23.94 338 GLU A C 1
ATOM 1632 O O . GLU A 1 251 ? -10.423 36.436 0.548 1.00 25.26 338 GLU A O 1
ATOM 1638 N N . CYS A 1 252 ? -11.600 34.612 1.080 1.00 24.08 339 CYS A N 1
ATOM 1639 C CA . CYS A 1 252 ? -10.495 33.707 0.767 1.00 25.09 339 CYS A CA 1
ATOM 1640 C C . CYS A 1 252 ? -9.959 33.931 -0.673 1.00 28.56 339 CYS A C 1
ATOM 1641 O O . CYS A 1 252 ? -8.732 34.072 -0.909 1.00 25.81 339 CYS A O 1
ATOM 1644 N N . SER A 1 253 ? -10.889 34.041 -1.619 1.00 24.76 340 SER A N 1
ATOM 1645 C CA . SER A 1 253 ? -10.528 34.278 -2.980 1.00 26.47 340 SER A CA 1
ATOM 1646 C C . SER A 1 253 ? -9.753 35.601 -3.116 1.00 27.76 340 SER A C 1
ATOM 1647 O O . SER A 1 253 ? -8.708 35.645 -3.777 1.00 25.29 340 SER A O 1
ATOM 1650 N N . ALA A 1 254 ? -10.210 36.654 -2.441 1.00 25.51 341 ALA A N 1
ATOM 1651 C CA . ALA A 1 254 ? -9.561 37.978 -2.586 1.00 24.45 341 ALA A CA 1
ATOM 1652 C C . ALA A 1 254 ? -8.152 37.997 -1.985 1.00 27.10 341 ALA A C 1
ATOM 1653 O O . ALA A 1 254 ? -7.273 38.709 -2.467 1.00 26.77 341 ALA A O 1
ATOM 1655 N N . LEU A 1 255 ? -7.969 37.229 -0.909 1.00 27.75 342 LEU A N 1
ATOM 1656 C CA . LEU A 1 255 ? -6.689 37.111 -0.199 1.00 29.86 342 LEU A CA 1
ATOM 1657 C C . LEU A 1 255 ? -5.645 36.441 -1.081 1.00 26.45 342 LEU A C 1
ATOM 1658 O O . LEU A 1 255 ? -4.482 36.825 -1.097 1.00 24.59 342 LEU A O 1
ATOM 1663 N N . MET A 1 256 ? -6.048 35.334 -1.703 1.00 27.25 343 MET A N 1
ATOM 1664 C CA . MET A 1 256 ? -5.181 34.594 -2.597 1.00 24.01 343 MET A CA 1
ATOM 1665 C C . MET A 1 256 ? -4.853 35.436 -3.854 1.00 26.37 343 MET A C 1
ATOM 1666 O O . MET A 1 256 ? -3.693 35.479 -4.325 1.00 25.29 343 MET A O 1
ATOM 1671 N N . PHE A 1 257 ? -5.877 36.066 -4.421 1.00 22.55 344 PHE A N 1
ATOM 1672 C CA . PHE A 1 257 ? -5.698 36.878 -5.634 1.00 26.02 344 PHE A CA 1
ATOM 1673 C C . PHE A 1 257 ? -4.578 37.951 -5.483 1.00 26.79 344 PHE A C 1
ATOM 1674 O O . PHE A 1 257 ? -3.782 38.157 -6.391 1.00 24.63 344 PHE A O 1
ATOM 1682 N N . GLU A 1 258 ? -4.509 38.592 -4.320 1.00 25.43 345 GLU A N 1
ATOM 1683 C CA . GLU A 1 258 ? -3.506 39.619 -4.061 1.00 29.82 345 GLU A CA 1
ATOM 1684 C C . GLU A 1 258 ? -2.087 39.080 -4.202 1.00 27.66 345 GLU A C 1
ATOM 1685 O O . GLU A 1 258 ? -1.153 39.861 -4.337 1.00 27.33 345 GLU A O 1
ATOM 1691 N N . ASN A 1 259 ? -1.940 37.753 -4.074 1.00 24.29 346 ASN A N 1
ATOM 1692 C CA . ASN A 1 259 ? -0.641 37.080 -4.022 1.00 23.06 346 ASN A CA 1
ATOM 1693 C C . ASN A 1 259 ? -0.419 36.234 -5.248 1.00 24.67 346 ASN A C 1
ATOM 1694 O O . ASN A 1 259 ? 0.559 35.471 -5.325 1.00 27.26 346 ASN A O 1
ATOM 1699 N N . ALA A 1 260 ? -1.366 36.319 -6.188 1.00 23.05 347 ALA A N 1
ATOM 1700 C CA . ALA A 1 260 ? -1.351 35.489 -7.377 1.00 23.27 347 ALA A CA 1
ATOM 1701 C C . ALA A 1 260 ? -0.276 36.032 -8.307 1.00 24.07 347 ALA A C 1
ATOM 1702 O O . ALA A 1 260 ? 0.312 37.083 -8.043 1.00 22.93 347 ALA A O 1
ATOM 1704 N N . ALA A 1 261 ? -0.021 35.295 -9.380 1.00 25.48 348 ALA A N 1
ATOM 1705 C CA . ALA A 1 261 ? 0.908 35.711 -10.433 1.00 24.87 348 ALA A CA 1
ATOM 1706 C C . ALA A 1 261 ? 0.703 37.179 -10.806 1.00 26.20 348 ALA A C 1
ATOM 1707 O O . ALA A 1 261 ? -0.419 37.592 -11.138 1.00 24.84 348 ALA A O 1
ATOM 1709 N N . ALA A 1 262 ? 1.808 37.933 -10.805 1.00 23.62 349 ALA A N 1
ATOM 1710 C CA . ALA A 1 262 ? 1.808 39.378 -11.029 1.00 26.46 349 ALA A CA 1
ATOM 1711 C C . ALA A 1 262 ? 3.013 39.728 -11.884 1.00 27.84 349 ALA A C 1
ATOM 1712 O O . ALA A 1 262 ? 4.136 39.442 -11.503 1.00 28.38 349 ALA A O 1
ATOM 1714 N N . ASP A 1 263 ? 2.786 40.355 -13.032 1.00 29.52 350 ASP A N 1
ATOM 1715 C CA . ASP A 1 263 ? 3.875 40.712 -13.931 1.00 30.54 350 ASP A CA 1
ATOM 1716 C C . ASP A 1 263 ? 4.554 42.083 -13.593 1.00 35.80 350 ASP A C 1
ATOM 1717 O O . ASP A 1 263 ? 5.085 42.760 -14.475 1.00 41.42 350 ASP A O 1
ATOM 1722 N N . LEU A 1 264 ? 4.541 42.489 -12.334 1.00 36.69 351 LEU A N 1
ATOM 1723 C CA . LEU A 1 264 ? 5.433 43.565 -11.888 1.00 44.97 351 LEU A CA 1
ATOM 1724 C C . LEU A 1 264 ? 5.601 43.547 -10.372 1.00 49.70 351 LEU A C 1
ATOM 1725 O O . LEU A 1 264 ? 4.999 42.703 -9.693 1.00 43.86 351 LEU A O 1
ATOM 1730 N N . GLU A 1 265 ? 6.505 44.393 -9.870 0.60 52.12 352 GLU A N 1
ATOM 1731 C CA . GLU A 1 265 ? 6.706 44.590 -8.428 0.60 54.67 352 GLU A CA 1
ATOM 1732 C C . GLU A 1 265 ? 5.542 45.358 -7.796 1.00 58.15 352 GLU A C 1
ATOM 1733 O O . GLU A 1 265 ? 4.868 44.862 -6.886 1.00 60.12 352 GLU A O 1
ATOM 1739 N N . SER A 1 305 ? 11.669 40.869 -21.228 1.00 76.07 392 SER A N 1
ATOM 1740 C CA . SER A 1 305 ? 11.933 41.548 -19.959 1.00 73.44 392 SER A CA 1
ATOM 1741 C C . SER A 1 305 ? 11.699 40.648 -18.727 1.00 67.14 392 SER A C 1
ATOM 1742 O O . SER A 1 305 ? 11.065 39.592 -18.815 1.00 63.91 392 SER A O 1
ATOM 1745 N N . ALA A 1 306 ? 12.240 41.077 -17.588 1.00 70.52 393 ALA A N 1
ATOM 1746 C CA . ALA A 1 306 ? 12.458 40.206 -16.426 1.00 60.58 393 ALA A CA 1
ATOM 1747 C C . ALA A 1 306 ? 11.349 40.332 -15.379 1.00 58.26 393 ALA A C 1
ATOM 1748 O O . ALA A 1 306 ? 11.401 39.687 -14.334 1.00 58.90 393 ALA A O 1
ATOM 1750 N N . LYS A 1 307 ? 10.362 41.184 -15.651 1.00 54.63 394 LYS A N 1
ATOM 1751 C CA . LYS A 1 307 ? 9.293 41.440 -14.696 1.00 51.87 394 LYS A CA 1
ATOM 1752 C C . LYS A 1 307 ? 8.129 40.462 -14.859 1.00 44.63 394 LYS A C 1
ATOM 1753 O O . LYS A 1 307 ? 7.091 40.630 -14.228 1.00 45.96 394 LYS A O 1
ATOM 1759 N N . ASN A 1 308 ? 8.318 39.437 -15.688 1.00 39.15 395 ASN A N 1
ATOM 1760 C CA . ASN A 1 308 ? 7.230 38.519 -16.068 1.00 38.31 395 ASN A CA 1
ATOM 1761 C C . ASN A 1 308 ? 7.120 37.237 -15.229 1.00 36.70 395 ASN A C 1
ATOM 1762 O O . ASN A 1 308 ? 8.105 36.514 -15.043 1.00 33.96 395 ASN A O 1
ATOM 1767 N N . SER A 1 309 ? 5.902 36.951 -14.763 1.00 28.70 396 SER A N 1
ATOM 1768 C CA . SER A 1 309 ? 5.647 35.838 -13.843 1.00 26.59 396 SER A CA 1
ATOM 1769 C C . SER A 1 309 ? 5.592 34.482 -14.578 1.00 25.91 396 SER A C 1
ATOM 1770 O O . SER A 1 309 ? 5.731 33.447 -13.962 1.00 27.02 396 SER A O 1
ATOM 1773 N N . LYS A 1 310 ? 5.353 34.500 -15.890 1.00 26.20 397 LYS A N 1
ATOM 1774 C CA . LYS A 1 310 ? 5.007 33.288 -16.634 1.00 26.59 397 LYS A CA 1
ATOM 1775 C C . LYS A 1 310 ? 3.821 32.496 -16.038 1.00 29.85 397 LYS A C 1
ATOM 1776 O O . LYS A 1 310 ? 3.736 31.282 -16.247 1.00 27.83 397 LYS A O 1
ATOM 1782 N N . GLY A 1 311 ? 2.951 33.154 -15.267 1.00 26.57 398 GLY A N 1
ATOM 1783 C CA . GLY A 1 311 ? 1.854 32.460 -14.594 1.00 26.65 398 GLY A CA 1
ATOM 1784 C C . GLY A 1 311 ? 2.157 31.860 -13.230 1.00 25.83 398 GLY A C 1
ATOM 1785 O O . GLY A 1 311 ? 1.354 31.088 -12.704 1.00 27.53 398 GLY A O 1
ATOM 1786 N N . VAL A 1 312 ? 3.325 32.185 -12.675 1.00 26.14 399 VAL A N 1
ATOM 1787 C CA . VAL A 1 312 ? 3.820 31.593 -11.437 1.00 24.98 399 VAL A CA 1
ATOM 1788 C C . VAL A 1 312 ? 3.487 32.506 -10.283 1.00 24.98 399 VAL A C 1
ATOM 1789 O O . VAL A 1 312 ? 3.695 33.704 -10.370 1.00 27.50 399 VAL A O 1
ATOM 1793 N N . GLY A 1 313 ? 2.913 31.939 -9.228 1.00 24.62 400 GLY A N 1
ATOM 1794 C CA . GLY A 1 313 ? 2.427 32.708 -8.089 1.00 22.84 400 GLY A CA 1
ATOM 1795 C C . GLY A 1 313 ? 1.559 31.881 -7.157 1.00 25.21 400 GLY A C 1
ATOM 1796 O O . GLY A 1 313 ? 1.374 30.668 -7.350 1.00 26.87 400 GLY A O 1
ATOM 1797 N N . MET A 1 314 ? 1.056 32.492 -6.097 1.00 24.56 401 MET A N 1
ATOM 1798 C CA . MET A 1 314 ? 0.134 31.750 -5.246 1.00 24.55 401 MET A CA 1
ATOM 1799 C C . MET A 1 314 ? -1.260 31.794 -5.835 1.00 23.18 401 MET A C 1
ATOM 1800 O O . MET A 1 314 ? -2.066 32.638 -5.443 1.00 25.94 401 MET A O 1
ATOM 1805 N N . ASN A 1 315 ? -1.554 30.841 -6.720 1.00 21.68 402 ASN A N 1
ATOM 1806 C CA . ASN A 1 315 ? -2.709 30.901 -7.628 1.00 22.64 402 ASN A CA 1
ATOM 1807 C C . ASN A 1 315 ? -3.952 30.088 -7.225 1.00 21.56 402 ASN A C 1
ATOM 1808 O O . ASN A 1 315 ? -4.922 30.038 -7.979 1.00 23.15 402 ASN A O 1
ATOM 1813 N N . TRP A 1 316 ? -3.877 29.388 -6.097 1.00 21.80 403 TRP A N 1
ATOM 1814 C CA . TRP A 1 316 ? -4.888 28.391 -5.711 1.00 21.98 403 TRP A CA 1
ATOM 1815 C C . TRP A 1 316 ? -5.049 28.483 -4.228 1.00 23.97 403 TRP A C 1
ATOM 1816 O O . TRP A 1 316 ? -4.099 28.870 -3.508 1.00 22.56 403 TRP A O 1
ATOM 1827 N N . ALA A 1 317 ? -6.263 28.205 -3.756 1.00 23.52 404 ALA A N 1
ATOM 1828 C CA . ALA A 1 317 ? -6.555 28.213 -2.317 1.00 24.55 404 ALA A CA 1
ATOM 1829 C C . ALA A 1 317 ? -7.596 27.157 -1.973 1.00 25.89 404 ALA A C 1
ATOM 1830 O O . ALA A 1 317 ? -8.443 26.804 -2.810 1.00 23.14 404 ALA A O 1
ATOM 1832 N N . ASN A 1 318 ? -7.503 26.642 -0.749 1.00 26.56 405 ASN A N 1
ATOM 1833 C CA . ASN A 1 318 ? -8.510 25.751 -0.185 1.00 24.82 405 ASN A CA 1
ATOM 1834 C C . ASN A 1 318 ? -9.283 26.490 0.850 1.00 26.29 405 ASN A C 1
ATOM 1835 O O . ASN A 1 318 ? -8.717 26.985 1.816 1.00 26.03 405 ASN A O 1
ATOM 1840 N N . TYR A 1 319 ? -10.581 26.593 0.636 1.00 27.51 406 TYR A N 1
ATOM 1841 C CA . TYR A 1 319 ? -11.437 27.240 1.581 1.00 25.97 406 TYR A CA 1
ATOM 1842 C C . TYR A 1 319 ? -12.300 26.196 2.264 1.00 26.94 406 TYR A C 1
ATOM 1843 O O . TYR A 1 319 ? -13.101 25.527 1.618 1.00 28.24 406 TYR A O 1
ATOM 1852 N N . ASP A 1 320 ? -12.127 26.059 3.571 1.00 28.39 407 ASP A N 1
ATOM 1853 C CA . ASP A 1 320 ? -12.924 25.124 4.349 1.00 29.96 407 ASP A CA 1
ATOM 1854 C C . ASP A 1 320 ? -14.154 25.854 4.857 1.00 31.69 407 ASP A C 1
ATOM 1855 O O . ASP A 1 320 ? -14.052 26.699 5.741 1.00 32.59 407 ASP A O 1
ATOM 1860 N N . SER A 1 321 ? -15.312 25.572 4.274 1.00 30.47 408 SER A N 1
ATOM 1861 C CA . SER A 1 321 ? -16.512 26.311 4.661 1.00 36.47 408 SER A CA 1
ATOM 1862 C C . SER A 1 321 ? -17.033 25.965 6.058 1.00 34.20 408 SER A C 1
ATOM 1863 O O . SER A 1 321 ? -17.821 26.708 6.596 1.00 35.84 408 SER A O 1
ATOM 1866 N N . ASN A 1 322 ? -16.553 24.872 6.658 1.00 38.73 409 ASN A N 1
ATOM 1867 C CA . ASN A 1 322 ? -16.903 24.534 8.054 1.00 35.08 409 ASN A CA 1
ATOM 1868 C C . ASN A 1 322 ? -16.114 25.303 9.098 1.00 38.06 409 ASN A C 1
ATOM 1869 O O . ASN A 1 322 ? -16.625 25.569 10.178 1.00 40.14 409 ASN A O 1
ATOM 1874 N N . THR A 1 323 ? -14.858 25.627 8.795 1.00 37.80 410 THR A N 1
ATOM 1875 C CA . THR A 1 323 ? -13.994 26.330 9.741 1.00 35.64 410 THR A CA 1
ATOM 1876 C C . THR A 1 323 ? -13.732 27.792 9.336 1.00 37.51 410 THR A C 1
ATOM 1877 O O . THR A 1 323 ? -13.376 28.647 10.178 1.00 36.14 410 THR A O 1
ATOM 1881 N N . GLY A 1 324 ? -13.855 28.069 8.046 1.00 31.72 411 GLY A N 1
ATOM 1882 C CA . GLY A 1 324 ? -13.449 29.355 7.507 1.00 29.96 411 GLY A CA 1
ATOM 1883 C C . GLY A 1 324 ? -11.951 29.473 7.271 1.00 33.80 411 GLY A C 1
ATOM 1884 O O . GLY A 1 324 ? -11.449 30.546 6.913 1.00 35.50 411 GLY A O 1
ATOM 1885 N N . LEU A 1 325 ? -11.211 28.385 7.436 1.00 33.40 412 LEU A N 1
ATOM 1886 C CA . LEU A 1 325 ? -9.789 28.500 7.203 1.00 30.47 412 LEU A CA 1
ATOM 1887 C C . LEU A 1 325 ? -9.480 28.535 5.699 1.00 29.74 412 LEU A C 1
ATOM 1888 O O . LEU A 1 325 ? -9.830 27.619 4.953 1.00 26.75 412 LEU A O 1
ATOM 1893 N N . CYS A 1 326 ? -8.838 29.620 5.279 1.00 25.77 413 CYS A N 1
ATOM 1894 C CA . CYS A 1 326 ? -8.388 29.777 3.922 1.00 27.92 413 CYS A CA 1
ATOM 1895 C C . CYS A 1 326 ? -6.891 29.424 3.840 1.00 27.90 413 CYS A C 1
ATOM 1896 O O . CYS A 1 326 ? -6.070 30.095 4.438 1.00 28.84 413 CYS A O 1
ATOM 1899 N N . ARG A 1 327 ? -6.544 28.359 3.118 1.00 25.67 414 ARG A N 1
ATOM 1900 C CA . ARG A 1 327 ? -5.138 28.001 2.958 1.00 25.32 414 ARG A CA 1
ATOM 1901 C C . ARG A 1 327 ? -4.656 28.347 1.549 1.00 24.93 414 ARG A C 1
ATOM 1902 O O . ARG A 1 327 ? -5.024 27.677 0.593 1.00 25.70 414 ARG A O 1
ATOM 1910 N N . VAL A 1 328 ? -3.852 29.391 1.410 1.00 24.03 415 VAL A N 1
ATOM 1911 C CA . VAL A 1 328 ? -3.310 29.677 0.105 1.00 26.52 415 VAL A CA 1
ATOM 1912 C C . VAL A 1 328 ? -2.004 28.946 -0.184 1.00 27.98 415 VAL A C 1
ATOM 1913 O O . VAL A 1 328 ? -1.203 28.707 0.725 1.00 28.65 415 VAL A O 1
ATOM 1917 N N . ILE A 1 329 ? -1.923 28.390 -1.391 1.00 27.95 416 ILE A N 1
ATOM 1918 C CA . ILE A 1 329 ? -0.832 27.503 -1.776 1.00 29.07 416 ILE A CA 1
ATOM 1919 C C . ILE A 1 329 ? -0.109 27.991 -3.034 1.00 29.84 416 ILE A C 1
ATOM 1920 O O . ILE A 1 329 ? -0.642 28.757 -3.814 1.00 26.48 416 ILE A O 1
ATOM 1925 N N . GLU A 1 330 ? 1.117 27.530 -3.217 1.00 29.90 417 GLU A N 1
ATOM 1926 C CA . GLU A 1 330 ? 1.917 28.021 -4.305 1.00 33.12 417 GLU A CA 1
ATOM 1927 C C . GLU A 1 330 ? 2.522 26.922 -5.158 1.00 34.00 417 GLU A C 1
ATOM 1928 O O . GLU A 1 330 ? 3.245 27.216 -6.103 1.00 35.87 417 GLU A O 1
ATOM 1934 N N . GLU A 1 331 ? 2.216 25.669 -4.833 1.00 32.91 418 GLU A N 1
ATOM 1935 C CA . GLU A 1 331 ? 2.639 24.551 -5.659 1.00 34.94 418 GLU A CA 1
ATOM 1936 C C . GLU A 1 331 ? 1.501 24.177 -6.589 1.00 35.19 418 GLU A C 1
ATOM 1937 O O . GLU A 1 331 ? 0.315 24.287 -6.219 1.00 33.08 418 GLU A O 1
ATOM 1943 N N . THR A 1 332 ? 1.856 23.686 -7.769 1.00 31.17 419 THR A N 1
ATOM 1944 C CA . THR A 1 332 ? 0.867 23.346 -8.775 1.00 32.43 419 THR A CA 1
ATOM 1945 C C . THR A 1 332 ? 0.118 22.083 -8.352 1.00 32.47 419 THR A C 1
ATOM 1946 O O . THR A 1 332 ? 0.733 21.075 -8.070 1.00 35.83 419 THR A O 1
ATOM 1950 N N . PRO A 1 333 ? -1.215 22.152 -8.236 1.00 33.48 420 PRO A N 1
ATOM 1951 C CA . PRO A 1 333 ? -1.919 20.917 -7.878 1.00 32.34 420 PRO A CA 1
ATOM 1952 C C . PRO A 1 333 ? -1.973 19.963 -9.068 1.00 36.58 420 PRO A C 1
ATOM 1953 O O . PRO A 1 333 ? -2.036 20.418 -10.226 1.00 34.23 420 PRO A O 1
ATOM 1957 N N . ASN A 1 334 ? -1.948 18.659 -8.792 1.00 33.95 421 ASN A N 1
ATOM 1958 C CA . ASN A 1 334 ? -2.152 17.648 -9.843 1.00 35.40 421 ASN A CA 1
ATOM 1959 C C . ASN A 1 334 ? -3.085 16.502 -9.417 1.00 37.43 421 ASN A C 1
ATOM 1960 O O . ASN A 1 334 ? -3.260 15.526 -10.156 1.00 34.05 421 ASN A O 1
ATOM 1965 N N . CYS A 1 335 ? -3.729 16.666 -8.257 1.00 36.60 422 CYS A N 1
ATOM 1966 C CA . CYS A 1 335 ? -4.882 15.832 -7.873 1.00 36.01 422 CYS A CA 1
ATOM 1967 C C . CYS A 1 335 ? -5.727 16.517 -6.796 1.00 37.62 422 CYS A C 1
ATOM 1968 O O . CYS A 1 335 ? -5.329 17.548 -6.225 1.00 38.79 422 CYS A O 1
ATOM 1971 N N . LEU A 1 336 ? -6.880 15.926 -6.501 1.00 33.13 423 LEU A N 1
ATOM 1972 C CA . LEU A 1 336 ? -7.785 16.451 -5.484 1.00 33.65 423 LEU A CA 1
ATOM 1973 C C . LEU A 1 336 ? -8.040 15.361 -4.424 1.00 35.50 423 LEU A C 1
ATOM 1974 O O . LEU A 1 336 ? -7.960 14.179 -4.728 1.00 33.09 423 LEU A O 1
ATOM 1979 N N . ILE A 1 337 ? -8.287 15.784 -3.185 1.00 31.94 424 ILE A N 1
ATOM 1980 C CA . ILE A 1 337 ? -8.733 14.929 -2.099 1.00 32.83 424 ILE A CA 1
ATOM 1981 C C . ILE A 1 337 ? -10.197 15.294 -1.814 1.00 36.01 424 ILE A C 1
ATOM 1982 O O . ILE A 1 337 ? -10.531 16.483 -1.747 1.00 33.77 424 ILE A O 1
ATOM 1987 N N . ILE A 1 338 ? -11.085 14.308 -1.683 1.00 32.22 425 ILE A N 1
ATOM 1988 C CA . ILE A 1 338 ? -12.456 14.665 -1.364 1.00 35.24 425 ILE A CA 1
ATOM 1989 C C . ILE A 1 338 ? -12.601 14.985 0.125 1.00 36.68 425 ILE A C 1
ATOM 1990 O O . ILE A 1 338 ? -11.935 14.378 0.976 1.00 38.08 425 ILE A O 1
ATOM 1995 N N . ASP A 1 339 ? -13.395 16.007 0.417 1.00 36.30 426 ASP A N 1
ATOM 1996 C CA . ASP A 1 339 ? -13.612 16.457 1.781 1.00 37.45 426 ASP A CA 1
ATOM 1997 C C . ASP A 1 339 ? -14.801 17.418 1.816 1.00 37.53 426 ASP A C 1
ATOM 1998 O O . ASP A 1 339 ? -14.735 18.494 1.247 1.00 41.71 426 ASP A O 1
ATOM 2003 N N . ALA A 1 340 ? -15.902 17.000 2.443 1.00 34.72 427 ALA A N 1
ATOM 2004 C CA . ALA A 1 340 ? -17.139 17.785 2.469 1.00 33.60 427 ALA A CA 1
ATOM 2005 C C . ALA A 1 340 ? -16.924 19.163 3.052 1.00 34.93 427 ALA A C 1
ATOM 2006 O O . ALA A 1 340 ? -16.278 19.303 4.084 1.00 34.81 427 ALA A O 1
ATOM 2008 N N . GLY A 1 341 ? -17.515 20.173 2.415 1.00 33.96 428 GLY A N 1
ATOM 2009 C CA . GLY A 1 341 ? -17.419 21.553 2.878 1.00 31.67 428 GLY A CA 1
ATOM 2010 C C . GLY A 1 341 ? -16.185 22.325 2.421 1.00 35.19 428 GLY A C 1
ATOM 2011 O O . GLY A 1 341 ? -16.098 23.542 2.621 1.00 34.41 428 GLY A O 1
ATOM 2012 N N . SER A 1 342 ? -15.223 21.635 1.814 1.00 31.11 429 SER A N 1
ATOM 2013 C CA . SER A 1 342 ? -14.035 22.323 1.311 1.00 32.58 429 SER A CA 1
ATOM 2014 C C . SER A 1 342 ? -14.161 22.794 -0.148 1.00 35.22 429 SER A C 1
ATOM 2015 O O . SER A 1 342 ? -14.710 22.071 -1.002 1.00 32.11 429 SER A O 1
ATOM 2018 N N . PHE A 1 343 ? -13.607 23.972 -0.452 1.00 28.11 430 PHE A N 1
ATOM 2019 C CA . PHE A 1 343 ? -13.675 24.503 -1.826 1.00 27.58 430 PHE A CA 1
ATOM 2020 C C . PHE A 1 343 ? -12.294 24.773 -2.405 1.00 27.73 430 PHE A C 1
ATOM 2021 O O . PHE A 1 343 ? -11.489 25.460 -1.787 1.00 29.57 430 PHE A O 1
ATOM 2029 N N . ALA A 1 344 ? -12.004 24.207 -3.570 1.00 23.77 431 ALA A N 1
ATOM 2030 C CA . ALA A 1 344 ? -10.684 24.356 -4.163 1.00 24.95 431 ALA A CA 1
ATOM 2031 C C . ALA A 1 344 ? -10.814 25.474 -5.174 1.00 25.11 431 ALA A C 1
ATOM 2032 O O . ALA A 1 344 ? -11.514 25.330 -6.173 1.00 26.27 431 ALA A O 1
ATOM 2034 N N . MET A 1 345 ? -10.201 26.610 -4.876 1.00 22.74 432 MET A N 1
ATOM 2035 C CA . MET A 1 345 ? -10.402 27.830 -5.656 1.00 24.14 432 MET A CA 1
ATOM 2036 C C . MET A 1 345 ? -9.116 28.280 -6.364 1.00 23.40 432 MET A C 1
ATOM 2037 O O . MET A 1 345 ? -8.012 27.940 -5.918 1.00 21.93 432 MET A O 1
ATOM 2042 N N . THR A 1 346 ? -9.254 29.037 -7.458 1.00 21.24 433 THR A N 1
ATOM 2043 C CA . THR A 1 346 ? -8.076 29.555 -8.146 1.00 20.25 433 THR A CA 1
ATOM 2044 C C . THR A 1 346 ? -8.198 31.063 -8.397 1.00 22.63 433 THR A C 1
ATOM 2045 O O . THR A 1 346 ? -9.318 31.626 -8.327 1.00 19.38 433 THR A O 1
ATOM 2049 N N . ALA A 1 347 ? -7.047 31.709 -8.630 1.00 18.20 434 ALA A N 1
ATOM 2050 C CA . ALA A 1 347 ? -6.999 33.148 -8.854 1.00 20.98 434 ALA A CA 1
ATOM 2051 C C . ALA A 1 347 ? -7.735 33.592 -10.143 1.00 21.39 434 ALA A C 1
ATOM 2052 O O . ALA A 1 347 ? -8.037 34.785 -10.293 1.00 19.24 434 ALA A O 1
ATOM 2054 N N . VAL A 1 348 ? -7.983 32.686 -11.095 1.00 19.16 435 VAL A N 1
ATOM 2055 C CA . VAL A 1 348 ? -8.685 33.155 -12.322 1.00 20.98 435 VAL A CA 1
ATOM 2056 C C . VAL A 1 348 ? -10.188 32.942 -12.254 1.00 23.04 435 VAL A C 1
ATOM 2057 O O . VAL A 1 348 ? -10.956 33.619 -12.966 1.00 24.01 435 VAL A O 1
ATOM 2061 N N . GLY A 1 349 ? -10.596 32.017 -11.378 1.00 22.07 436 GLY A N 1
ATOM 2062 C CA . GLY A 1 349 ? -11.950 31.494 -11.358 1.00 22.65 436 GLY A CA 1
ATOM 2063 C C . GLY A 1 349 ? -12.870 32.303 -10.467 1.00 23.93 436 GLY A C 1
ATOM 2064 O O . GLY A 1 349 ? -12.437 33.177 -9.716 1.00 23.11 436 GLY A O 1
ATOM 2065 N N . SER A 1 350 ? -14.147 31.986 -10.538 1.00 22.85 437 SER A N 1
ATOM 2066 C CA . SER A 1 350 ? -15.116 32.625 -9.689 1.00 24.43 437 SER A CA 1
ATOM 2067 C C . SER A 1 350 ? -14.714 32.640 -8.201 1.00 21.43 437 SER A C 1
ATOM 2068 O O . SER A 1 350 ? -14.230 31.642 -7.666 1.00 22.92 437 SER A O 1
ATOM 2071 N N . PRO A 1 351 ? -14.929 33.767 -7.534 1.00 21.16 438 PRO A N 1
ATOM 2072 C CA . PRO A 1 351 ? -14.811 33.846 -6.063 1.00 21.66 438 PRO A CA 1
ATOM 2073 C C . PRO A 1 351 ? -16.013 33.278 -5.256 1.00 25.88 438 PRO A C 1
ATOM 2074 O O . PRO A 1 351 ? -15.979 33.295 -4.012 1.00 29.89 438 PRO A O 1
ATOM 2078 N N . LEU A 1 352 ? -17.077 32.836 -5.937 1.00 28.92 439 LEU A N 1
ATOM 2079 C CA . LEU A 1 352 ? -18.377 32.508 -5.277 1.00 28.90 439 LEU A CA 1
ATOM 2080 C C . LEU A 1 352 ? -18.547 31.027 -5.106 1.00 27.53 439 LEU A C 1
ATOM 2081 O O . LEU A 1 352 ? -18.473 30.284 -6.093 1.00 28.68 439 LEU A O 1
ATOM 2086 N N . GLU A 1 353 ? -18.891 30.598 -3.895 1.00 29.35 440 GLU A N 1
ATOM 2087 C CA . GLU A 1 353 ? -19.321 29.203 -3.690 1.00 34.76 440 GLU A CA 1
ATOM 2088 C C . GLU A 1 353 ? -20.414 28.832 -4.652 1.00 32.57 440 GLU A C 1
ATOM 2089 O O . GLU A 1 353 ? -20.482 27.687 -5.092 1.00 39.72 440 GLU A O 1
ATOM 2095 N N . GLN A 1 354 ? -21.315 29.766 -4.929 1.00 33.53 441 GLN A N 1
ATOM 2096 C CA . GLN A 1 354 ? -22.463 29.451 -5.796 1.00 38.94 441 GLN A CA 1
ATOM 2097 C C . GLN A 1 354 ? -22.014 28.893 -7.135 1.00 36.38 441 GLN A C 1
ATOM 2098 O O . GLN A 1 354 ? -22.829 28.350 -7.867 1.00 36.63 441 GLN A O 1
ATOM 2104 N N . ASP A 1 355 ? -20.803 29.242 -7.566 1.00 32.16 442 ASP A N 1
ATOM 2105 C CA . ASP A 1 355 ? -20.419 28.957 -8.944 1.00 28.52 442 ASP A CA 1
ATOM 2106 C C . ASP A 1 355 ? -19.652 27.685 -9.030 1.00 29.53 442 ASP A C 1
ATOM 2107 O O . ASP A 1 355 ? -19.106 27.342 -10.077 1.00 32.71 442 ASP A O 1
ATOM 2112 N N . ALA A 1 356 ? -19.605 26.967 -7.929 1.00 29.35 443 ALA A N 1
ATOM 2113 C CA . ALA A 1 356 ? -18.838 25.752 -7.906 1.00 31.65 443 ALA A CA 1
ATOM 2114 C C . ALA A 1 356 ? -19.369 24.619 -8.804 1.00 31.76 443 ALA A C 1
ATOM 2115 O O . ALA A 1 356 ? -20.542 24.533 -9.159 1.00 30.33 443 ALA A O 1
ATOM 2117 N N . VAL A 1 357 ? -18.479 23.683 -9.030 1.00 32.54 444 VAL A N 1
ATOM 2118 C CA . VAL A 1 357 ? -18.670 22.581 -9.901 1.00 33.32 444 VAL A CA 1
ATOM 2119 C C . VAL A 1 357 ? -18.441 21.391 -8.979 1.00 36.93 444 VAL A C 1
ATOM 2120 O O . VAL A 1 357 ? -17.600 21.469 -8.085 1.00 38.27 444 VAL A O 1
ATOM 2124 N N . PRO A 1 358 ? -19.257 20.332 -9.101 1.00 38.31 445 PRO A N 1
ATOM 2125 C CA . PRO A 1 358 ? -19.114 19.233 -8.137 1.00 37.21 445 PRO A CA 1
ATOM 2126 C C . PRO A 1 358 ? -17.775 18.525 -8.269 1.00 37.52 445 PRO A C 1
ATOM 2127 O O . PRO A 1 358 ? -17.209 18.492 -9.365 1.00 40.20 445 PRO A O 1
ATOM 2131 N N . PHE A 1 359 ? -17.269 17.971 -7.163 1.00 38.31 446 PHE A N 1
ATOM 2132 C CA . PHE A 1 359 ? -16.116 17.042 -7.186 1.00 37.50 446 PHE A CA 1
ATOM 2133 C C . PHE A 1 359 ? -16.327 15.986 -8.291 1.00 42.76 446 PHE A C 1
ATOM 2134 O O . PHE A 1 359 ? -17.467 15.584 -8.543 1.00 44.01 446 PHE A O 1
ATOM 2142 N N . PRO A 1 360 ? -15.252 15.594 -9.018 1.00 44.17 447 PRO A N 1
ATOM 2143 C CA . PRO A 1 360 ? -15.520 14.635 -10.101 1.00 42.79 447 PRO A CA 1
ATOM 2144 C C . PRO A 1 360 ? -15.557 13.178 -9.604 1.00 43.09 447 PRO A C 1
ATOM 2145 O O . PRO A 1 360 ? -14.532 12.493 -9.582 1.00 38.40 447 PRO A O 1
ATOM 2149 N N . CYS A 1 361 ? -16.753 12.729 -9.221 1.00 43.91 448 CYS A N 1
ATOM 2150 C CA . CYS A 1 361 ? -16.954 11.446 -8.536 1.00 42.97 448 CYS A CA 1
ATOM 2151 C C . CYS A 1 361 ? -16.346 10.272 -9.255 1.00 43.58 448 CYS A C 1
ATOM 2152 O O . CYS A 1 361 ? -15.969 9.287 -8.626 1.00 45.35 448 CYS A O 1
ATOM 2155 N N . ASP A 1 362 ? -16.229 10.372 -10.571 1.00 43.79 449 ASP A N 1
ATOM 2156 C CA . ASP A 1 362 ? -15.719 9.253 -11.352 1.00 46.65 449 ASP A CA 1
ATOM 2157 C C . ASP A 1 362 ? -14.205 9.047 -11.257 1.00 47.09 449 ASP A C 1
ATOM 2158 O O . ASP A 1 362 ? -13.698 8.044 -11.736 1.00 52.70 449 ASP A O 1
ATOM 2163 N N . ILE A 1 363 ? -13.472 10.002 -10.690 1.00 47.79 450 ILE A N 1
ATOM 2164 C CA . ILE A 1 363 ? -11.999 9.871 -10.610 1.00 44.34 450 ILE A CA 1
ATOM 2165 C C . ILE A 1 363 ? -11.591 9.502 -9.179 1.00 44.52 450 ILE A C 1
ATOM 2166 O O . ILE A 1 363 ? -11.753 10.292 -8.249 1.00 45.73 450 ILE A O 1
ATOM 2171 N N . VAL A 1 364 ? -11.138 8.267 -8.993 1.00 49.34 451 VAL A N 1
ATOM 2172 C CA . VAL A 1 364 ? -11.119 7.662 -7.658 1.00 46.56 451 VAL A CA 1
ATOM 2173 C C . VAL A 1 364 ? -9.683 7.369 -7.223 1.00 46.95 451 VAL A C 1
ATOM 2174 O O . VAL A 1 364 ? -8.929 6.726 -7.946 1.00 50.28 451 VAL A O 1
ATOM 2178 N N . THR A 1 365 ? -9.298 7.917 -6.073 1.00 43.28 452 THR A N 1
ATOM 2179 C CA . THR A 1 365 ? -7.957 7.735 -5.503 1.00 44.27 452 THR A CA 1
ATOM 2180 C C . THR A 1 365 ? -8.058 7.895 -3.980 1.00 41.80 452 THR A C 1
ATOM 2181 O O . THR A 1 365 ? -9.019 8.456 -3.481 1.00 42.64 452 THR A O 1
ATOM 2185 N N . ASN A 1 366 ? -7.071 7.394 -3.248 1.00 44.09 453 ASN A N 1
ATOM 2186 C CA . ASN A 1 366 ? -6.984 7.654 -1.814 1.00 45.34 453 ASN A CA 1
ATOM 2187 C C . ASN A 1 366 ? -6.316 9.026 -1.492 1.00 42.36 453 ASN A C 1
ATOM 2188 O O . ASN A 1 366 ? -5.247 9.342 -2.024 1.00 36.70 453 ASN A O 1
ATOM 2193 N N . GLY A 1 367 ? -6.946 9.826 -0.631 1.00 38.89 454 GLY A N 1
ATOM 2194 C CA . GLY A 1 367 ? -6.411 11.151 -0.308 1.00 39.44 454 GLY A CA 1
ATOM 2195 C C . GLY A 1 367 ? -6.074 11.362 1.159 1.00 43.77 454 GLY A C 1
ATOM 2196 O O . GLY A 1 367 ? -6.784 10.862 2.043 1.00 46.82 454 GLY A O 1
ATOM 2197 N N . TYR A 1 368 ? -4.994 12.101 1.426 1.00 40.81 455 TYR A N 1
ATOM 2198 C CA . TYR A 1 368 ? -4.766 12.668 2.760 1.00 41.10 455 TYR A CA 1
ATOM 2199 C C . TYR A 1 368 ? -5.272 14.091 2.829 1.00 42.37 455 TYR A C 1
ATOM 2200 O O . TYR A 1 368 ? -4.856 14.924 2.031 1.00 41.26 455 TYR A O 1
ATOM 2209 N N . ILE A 1 369 ? -6.194 14.363 3.757 1.00 40.17 456 ILE A N 1
ATOM 2210 C CA . ILE A 1 369 ? -6.737 15.714 3.919 1.00 40.96 456 ILE A CA 1
ATOM 2211 C C . ILE A 1 369 ? -5.729 16.741 4.480 1.00 46.41 456 ILE A C 1
ATOM 2212 O O . ILE A 1 369 ? -5.789 17.924 4.134 1.00 44.14 456 ILE A O 1
ATOM 2217 N N . GLU A 1 370 ? -4.834 16.295 5.364 1.00 45.88 457 GLU A N 1
ATOM 2218 C CA . GLU A 1 370 ? -3.862 17.190 6.004 1.00 47.06 457 GLU A CA 1
ATOM 2219 C C . GLU A 1 370 ? -2.549 17.164 5.244 1.00 45.95 457 GLU A C 1
ATOM 2220 O O . GLU A 1 370 ? -2.062 16.100 4.872 1.00 41.43 457 GLU A O 1
ATOM 2226 N N . PRO A 1 371 ? -1.947 18.344 5.046 1.00 47.98 458 PRO A N 1
ATOM 2227 C CA . PRO A 1 371 ? -0.592 18.474 4.523 1.00 49.76 458 PRO A CA 1
ATOM 2228 C C . PRO A 1 371 ? 0.442 17.701 5.333 1.00 55.20 458 PRO A C 1
ATOM 2229 O O . PRO A 1 371 ? 0.156 17.222 6.424 1.00 62.90 458 PRO A O 1
ATOM 2233 N N . ARG A 1 372 ? 1.662 17.637 4.830 1.00 61.25 459 ARG A N 1
ATOM 2234 C CA . ARG A 1 372 ? 2.790 17.245 5.667 1.00 59.63 459 ARG A CA 1
ATOM 2235 C C . ARG A 1 372 ? 3.952 18.243 5.518 1.00 54.92 459 ARG A C 1
ATOM 2236 O O . ARG A 1 372 ? 4.926 17.972 4.806 1.00 57.50 459 ARG A O 1
ATOM 2244 N N . PRO A 1 373 ? 3.833 19.423 6.153 0.60 52.94 460 PRO A N 1
ATOM 2245 C CA . PRO A 1 373 ? 4.902 20.411 6.017 0.60 52.63 460 PRO A CA 1
ATOM 2246 C C . PRO A 1 373 ? 6.131 20.026 6.838 0.60 49.77 460 PRO A C 1
ATOM 2247 O O . PRO A 1 373 ? 6.027 19.228 7.772 0.60 47.11 460 PRO A O 1
ATOM 2251 N N . ARG A 1 374 ? 7.290 20.557 6.458 0.60 50.70 461 ARG A N 1
ATOM 2252 C CA . ARG A 1 374 ? 8.461 20.564 7.335 0.60 53.87 461 ARG A CA 1
ATOM 2253 C C . ARG A 1 374 ? 8.050 20.943 8.765 0.60 52.12 461 ARG A C 1
ATOM 2254 O O . ARG A 1 374 ? 7.341 21.931 8.967 0.60 52.01 461 ARG A O 1
ATOM 2262 N N . SER A 1 375 ? 8.456 20.140 9.748 1.00 54.34 462 SER A N 1
ATOM 2263 C CA . SER A 1 375 ? 8.149 20.447 11.159 1.00 57.29 462 SER A CA 1
ATOM 2264 C C . SER A 1 375 ? 9.049 19.767 12.201 1.00 55.78 462 SER A C 1
ATOM 2265 O O . SER A 1 375 ? 9.445 18.617 12.043 1.00 56.54 462 SER A O 1
ATOM 2268 N N . ARG A 1 376 ? 9.338 20.485 13.285 1.00 61.13 463 ARG A N 1
ATOM 2269 C CA . ARG A 1 376 ? 9.960 19.877 14.472 1.00 60.37 463 ARG A CA 1
ATOM 2270 C C . ARG A 1 376 ? 8.938 19.678 15.608 1.00 60.39 463 ARG A C 1
ATOM 2271 O O . ARG A 1 376 ? 9.244 19.895 16.782 1.00 57.97 463 ARG A O 1
ATOM 2279 N N . HIS A 1 377 ? 7.722 19.276 15.223 0.60 62.32 464 HIS A N 1
ATOM 2280 C CA . HIS A 1 377 ? 6.702 18.731 16.135 0.60 57.12 464 HIS A CA 1
ATOM 2281 C C . HIS A 1 377 ? 6.001 19.801 16.909 0.60 55.58 464 HIS A C 1
ATOM 2282 O O . HIS A 1 377 ? 5.270 20.609 16.337 0.60 58.12 464 HIS A O 1
ATOM 2289 N N . ILE A 1 383 ? -0.125 13.231 14.808 1.00 73.42 470 ILE A N 1
ATOM 2290 C CA . ILE A 1 383 ? -0.611 11.928 15.258 1.00 76.98 470 ILE A CA 1
ATOM 2291 C C . ILE A 1 383 ? -1.137 11.067 14.104 1.00 73.63 470 ILE A C 1
ATOM 2292 O O . ILE A 1 383 ? -0.357 10.553 13.296 1.00 73.44 470 ILE A O 1
ATOM 2297 N N . PHE A 1 384 ? -2.458 10.904 14.041 0.60 64.20 471 PHE A N 1
ATOM 2298 C CA . PHE A 1 384 ? -3.080 10.016 13.060 0.60 61.78 471 PHE A CA 1
ATOM 2299 C C . PHE A 1 384 ? -3.543 10.778 11.831 0.60 58.62 471 PHE A C 1
ATOM 2300 O O . PHE A 1 384 ? -4.185 11.823 11.941 0.60 58.12 471 PHE A O 1
ATOM 2308 N N . GLU A 1 385 ? -3.244 10.221 10.663 1.00 56.45 472 GLU A N 1
ATOM 2309 C CA . GLU A 1 385 ? -3.461 10.911 9.396 1.00 54.97 472 GLU A CA 1
ATOM 2310 C C . GLU A 1 385 ? -4.730 10.433 8.697 1.00 49.85 472 GLU A C 1
ATOM 2311 O O . GLU A 1 385 ? -4.721 9.420 8.015 1.00 55.66 472 GLU A O 1
ATOM 2317 N N . VAL A 1 386 ? -5.816 11.172 8.882 1.00 41.66 473 VAL A N 1
ATOM 2318 C CA . VAL A 1 386 ? -7.053 10.944 8.158 1.00 42.88 473 VAL A CA 1
ATOM 2319 C C . VAL A 1 386 ? -6.868 10.825 6.637 1.00 47.95 473 VAL A C 1
ATOM 2320 O O . VAL A 1 386 ? -6.242 11.686 5.999 1.00 47.92 473 VAL A O 1
ATOM 2324 N N . THR A 1 387 ? -7.376 9.731 6.073 1.00 45.81 474 THR A N 1
ATOM 2325 C CA . THR A 1 387 ? -7.461 9.560 4.623 1.00 41.39 474 THR A CA 1
ATOM 2326 C C . THR A 1 387 ? -8.924 9.585 4.192 1.00 43.16 474 THR A C 1
ATOM 2327 O O . THR A 1 387 ? -9.811 9.318 5.005 1.00 42.39 474 THR A O 1
ATOM 2331 N N . THR A 1 388 ? -9.186 10.008 2.951 1.00 42.19 475 THR A N 1
ATOM 2332 C CA . THR A 1 388 ? -10.536 9.904 2.374 1.00 39.29 475 THR A CA 1
ATOM 2333 C C . THR A 1 388 ? -10.490 9.247 0.992 1.00 42.27 475 THR A C 1
ATOM 2334 O O . THR A 1 388 ? -9.429 9.174 0.359 1.00 42.95 475 THR A O 1
ATOM 2338 N N . ALA A 1 389 ? -11.653 8.801 0.521 1.00 42.11 476 ALA A N 1
ATOM 2339 C CA . ALA A 1 389 ? -11.775 8.140 -0.782 1.00 45.73 476 ALA A CA 1
ATOM 2340 C C . ALA A 1 389 ? -13.248 7.986 -1.154 1.00 41.90 476 ALA A C 1
ATOM 2341 O O . ALA A 1 389 ? -14.107 7.964 -0.283 1.00 48.73 476 ALA A O 1
ATOM 2343 N N . LEU A 1 390 ? -13.538 7.946 -2.452 1.00 46.45 477 LEU A N 1
ATOM 2344 C CA . LEU A 1 390 ? -14.917 7.806 -2.955 1.00 46.71 477 LEU A CA 1
ATOM 2345 C C . LEU A 1 390 ? -15.437 6.353 -2.890 1.00 44.32 477 LEU A C 1
ATOM 2346 O O . LEU A 1 390 ? -16.620 6.108 -3.099 1.00 44.14 477 LEU A O 1
ATOM 2351 N N . SER A 1 391 ? -14.528 5.403 -2.661 1.00 46.02 478 SER A N 1
ATOM 2352 C CA . SER A 1 391 ? -14.870 3.987 -2.525 1.00 51.77 478 SER A CA 1
ATOM 2353 C C . SER A 1 391 ? -14.137 3.353 -1.339 1.00 56.95 478 SER A C 1
ATOM 2354 O O . SER A 1 391 ? -13.007 3.756 -1.003 1.00 60.30 478 SER A O 1
ATOM 2357 N N . ARG A 1 392 ? -14.767 2.335 -0.739 1.00 57.65 479 ARG A N 1
ATOM 2358 C CA . ARG A 1 392 ? -14.203 1.601 0.407 1.00 52.33 479 ARG A CA 1
ATOM 2359 C C . ARG A 1 392 ? -12.948 0.826 -0.001 1.00 49.09 479 ARG A C 1
ATOM 2360 O O . ARG A 1 392 ? -11.976 0.723 0.758 1.00 46.78 479 ARG A O 1
ATOM 2368 N N . GLU A 1 393 ? -12.965 0.304 -1.220 1.00 50.21 480 GLU A N 1
ATOM 2369 C CA . GLU A 1 393 ? -11.838 -0.450 -1.752 1.00 57.98 480 GLU A CA 1
ATOM 2370 C C . GLU A 1 393 ? -10.602 0.433 -1.997 1.00 65.55 480 GLU A C 1
ATOM 2371 O O . GLU A 1 393 ? -9.463 -0.001 -1.760 1.00 61.83 480 GLU A O 1
ATOM 2377 N N . ALA A 1 394 ? -10.829 1.669 -2.455 1.00 59.93 481 ALA A N 1
ATOM 2378 C CA . ALA A 1 394 ? -9.733 2.613 -2.731 1.00 60.74 481 ALA A CA 1
ATOM 2379 C C . ALA A 1 394 ? -9.132 3.227 -1.457 1.00 55.56 481 ALA A C 1
ATOM 2380 O O . ALA A 1 394 ? -7.925 3.476 -1.383 1.00 49.05 481 ALA A O 1
ATOM 2382 N N . LEU A 1 395 ? -9.981 3.458 -0.460 1.00 52.35 482 LEU A N 1
ATOM 2383 C CA . LEU A 1 395 ? -9.537 3.989 0.827 1.00 57.33 482 LEU A CA 1
ATOM 2384 C C . LEU A 1 395 ? -8.449 3.142 1.494 1.00 61.19 482 LEU A C 1
ATOM 2385 O O . LEU A 1 395 ? -8.669 1.975 1.807 1.00 64.76 482 LEU A O 1
ATOM 2390 N N . LYS A 1 396 ? -7.287 3.743 1.730 1.00 57.68 483 LYS A N 1
ATOM 2391 C CA . LYS A 1 396 ? -6.276 3.148 2.587 1.00 56.60 483 LYS A CA 1
ATOM 2392 C C . LYS A 1 396 ? -6.574 3.512 4.040 1.00 62.76 483 LYS A C 1
ATOM 2393 O O . LYS A 1 396 ? -6.706 4.689 4.378 1.00 66.10 483 LYS A O 1
ATOM 2399 N N . CYS A 1 397 ? -6.792 2.490 4.868 1.00 62.81 484 CYS A N 1
ATOM 2400 C CA . CYS A 1 397 ? -7.196 2.689 6.260 1.00 66.71 484 CYS A CA 1
ATOM 2401 C C . CYS A 1 397 ? -6.597 1.632 7.187 1.00 66.14 484 CYS A C 1
ATOM 2402 O O . CYS A 1 397 ? -6.550 0.446 6.861 1.00 67.50 484 CYS A O 1
ATOM 2405 N N . SER A 1 398 ? -6.164 2.072 8.356 1.00 62.36 485 SER A N 1
ATOM 2406 C CA . SER A 1 398 ? -5.517 1.192 9.299 1.00 63.62 485 SER A CA 1
ATOM 2407 C C . SER A 1 398 ? -6.271 1.218 10.619 1.00 62.91 485 SER A C 1
ATOM 2408 O O . SER A 1 398 ? -5.731 0.829 11.651 1.00 64.71 485 SER A O 1
ATOM 2411 N N . LYS A 1 399 ? -7.490 1.752 10.595 1.00 57.85 486 LYS A N 1
ATOM 2412 C CA . LYS A 1 399 ? -8.329 1.831 11.790 1.00 53.16 486 LYS A CA 1
ATOM 2413 C C . LYS A 1 399 ? -9.774 1.670 11.391 1.00 47.52 486 LYS A C 1
ATOM 2414 O O . LYS A 1 399 ? -10.110 0.721 10.703 1.00 57.84 486 LYS A O 1
ATOM 2420 N N . TYR A 1 400 ? -10.626 2.605 11.791 1.00 50.61 487 TYR A N 1
ATOM 2421 C CA . TYR A 1 400 ? -12.049 2.522 11.479 1.00 49.34 487 TYR A CA 1
ATOM 2422 C C . TYR A 1 400 ? -12.412 3.254 10.193 1.00 55.72 487 TYR A C 1
ATOM 2423 O O . TYR A 1 400 ? -11.870 4.312 9.903 1.00 55.51 487 TYR A O 1
ATOM 2432 N N . VAL A 1 401 ? -13.298 2.655 9.402 1.00 55.22 488 VAL A N 1
ATOM 2433 C CA . VAL A 1 401 ? -13.843 3.316 8.224 1.00 53.20 488 VAL A CA 1
ATOM 2434 C C . VAL A 1 401 ? -15.176 3.940 8.572 1.00 53.00 488 VAL A C 1
ATOM 2435 O O . VAL A 1 401 ? -16.005 3.309 9.216 1.00 58.73 488 VAL A O 1
ATOM 2439 N N . HIS A 1 402 ? -15.346 5.210 8.219 1.00 50.86 489 HIS A N 1
ATOM 2440 C CA . HIS A 1 402 ? -16.616 5.890 8.416 1.00 49.20 489 HIS A CA 1
ATOM 2441 C C . HIS A 1 402 ? -17.183 6.281 7.092 1.00 49.06 489 HIS A C 1
ATOM 2442 O O . HIS A 1 402 ? -16.515 6.201 6.065 1.00 44.65 489 HIS A O 1
ATOM 2449 N N . GLU A 1 403 ? -18.420 6.747 7.120 1.00 51.72 490 GLU A N 1
ATOM 2450 C CA . GLU A 1 403 ? -19.074 7.254 5.938 1.00 52.50 490 GLU A CA 1
ATOM 2451 C C . GLU A 1 403 ? -19.478 8.686 6.191 1.00 51.26 490 GLU A C 1
ATOM 2452 O O . GLU A 1 403 ? -19.911 9.033 7.294 1.00 49.61 490 GLU A O 1
ATOM 2458 N N . LYS A 1 404 ? -19.278 9.529 5.186 1.00 42.36 491 LYS A N 1
ATOM 2459 C CA . LYS A 1 404 ? -19.691 10.914 5.273 1.00 45.24 491 LYS A CA 1
ATOM 2460 C C . LYS A 1 404 ? -20.442 11.283 4.012 1.00 41.09 491 LYS A C 1
ATOM 2461 O O . LYS A 1 404 ? -20.166 10.745 2.935 1.00 43.94 491 LYS A O 1
ATOM 2467 N N . TYR A 1 405 ? -21.410 12.174 4.155 1.00 39.55 492 TYR A N 1
ATOM 2468 C CA . TYR A 1 405 ? -22.130 12.709 3.013 1.00 44.56 492 TYR A CA 1
ATOM 2469 C C . TYR A 1 405 ? -21.345 13.822 2.344 1.00 46.58 492 TYR A C 1
ATOM 2470 O O . TYR A 1 405 ? -20.810 14.682 3.030 1.00 46.15 492 TYR A O 1
ATOM 2479 N N . SER A 1 406 ? -21.329 13.825 1.007 1.00 45.36 493 SER A N 1
ATOM 2480 C CA . SER A 1 406 ? -20.912 14.998 0.220 1.00 44.71 493 SER A CA 1
ATOM 2481 C C . SER A 1 406 ? -21.976 15.360 -0.804 1.00 42.64 493 SER A C 1
ATOM 248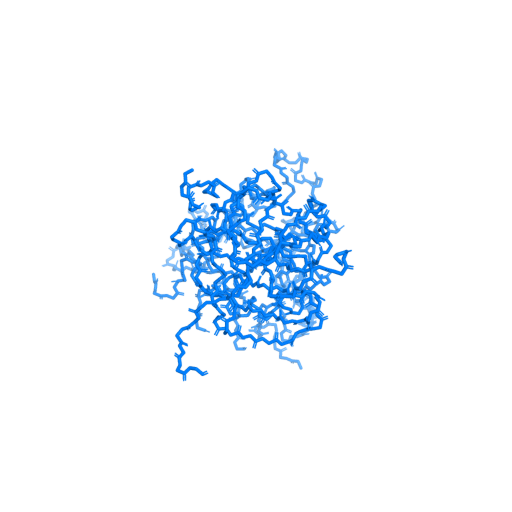2 O O . SER A 1 406 ? -22.518 14.476 -1.450 1.00 42.85 493 SER A O 1
ATOM 2485 N N . GLU A 1 407 ? -22.235 16.657 -0.990 1.00 42.30 494 GLU A N 1
ATOM 2486 C CA . GLU A 1 407 ? -23.150 17.117 -2.040 1.00 42.84 494 GLU A CA 1
ATOM 2487 C C . GLU A 1 407 ? -22.749 16.655 -3.439 1.00 42.62 494 GLU A C 1
ATOM 2488 O O . GLU A 1 407 ? -23.595 16.553 -4.318 1.00 43.70 494 GLU A O 1
ATOM 2494 N N . SER A 1 408 ? -21.453 16.464 -3.671 1.00 38.18 495 SER A N 1
ATOM 2495 C CA . SER A 1 408 ? -20.954 16.262 -5.030 1.00 41.02 495 SER A CA 1
ATOM 2496 C C . SER A 1 408 ? -21.204 14.814 -5.399 1.00 45.89 495 SER A C 1
ATOM 2497 O O . SER A 1 408 ? -21.619 14.497 -6.517 1.00 44.03 495 SER A O 1
ATOM 2500 N N . CYS A 1 409 ? -20.897 13.928 -4.460 1.00 42.00 496 CYS A N 1
ATOM 2501 C CA . CYS A 1 409 ? -20.857 12.522 -4.763 1.00 43.23 496 CYS A CA 1
ATOM 2502 C C . CYS A 1 409 ? -21.690 11.682 -3.795 1.00 46.15 496 CYS A C 1
ATOM 2503 O O . CYS A 1 409 ? -21.551 10.468 -3.757 1.00 44.56 496 CYS A O 1
ATOM 2506 N N . GLY A 1 410 ? -22.579 12.325 -3.037 1.00 43.87 497 GLY A N 1
ATOM 2507 C CA . GLY A 1 410 ? -23.198 11.653 -1.887 1.00 47.25 497 GLY A CA 1
ATOM 2508 C C . GLY A 1 410 ? -22.135 11.049 -0.978 1.00 50.58 497 GLY A C 1
ATOM 2509 O O . GLY A 1 410 ? -21.129 11.711 -0.669 1.00 52.10 497 GLY A O 1
ATOM 2510 N N . THR A 1 411 ? -22.316 9.779 -0.605 1.00 40.42 498 THR A N 1
ATOM 2511 C CA . THR A 1 411 ? -21.559 9.174 0.493 1.00 39.19 498 THR A CA 1
ATOM 2512 C C . THR A 1 411 ? -20.128 8.830 0.088 1.00 39.84 498 THR A C 1
ATOM 2513 O O . THR A 1 411 ? -19.888 8.251 -0.978 1.00 40.59 498 THR A O 1
ATOM 2517 N N . TYR A 1 412 ? -19.181 9.117 0.976 1.00 39.35 499 TYR A N 1
ATOM 2518 C CA . TYR A 1 412 ? -17.811 8.675 0.764 1.00 37.37 499 TYR A CA 1
ATOM 2519 C C . TYR A 1 412 ? -17.224 8.263 2.094 1.00 36.68 499 TYR A C 1
ATOM 2520 O O . TYR A 1 412 ? -17.852 8.444 3.121 1.00 41.82 499 TYR A O 1
ATOM 2529 N N . TYR A 1 413 ? -15.980 7.803 2.072 1.00 42.51 500 TYR A N 1
ATOM 2530 C CA . TYR A 1 413 ? -15.380 7.109 3.204 1.00 46.98 500 TYR A CA 1
ATOM 2531 C C . TYR A 1 413 ? -14.133 7.799 3.720 1.00 50.35 500 TYR A C 1
ATOM 2532 O O . TYR A 1 413 ? -13.320 8.309 2.932 1.00 48.56 500 TYR A O 1
ATOM 2541 N N . TYR A 1 414 ? -13.966 7.767 5.042 1.00 46.73 501 TYR A N 1
ATOM 2542 C CA . TYR A 1 414 ? -12.739 8.220 5.669 1.00 50.79 501 TYR A CA 1
ATOM 2543 C C . TYR A 1 414 ? -12.240 7.295 6.788 1.00 53.25 501 TYR A C 1
ATOM 2544 O O . TYR A 1 414 ? -13.000 6.501 7.347 1.00 51.20 501 TYR A O 1
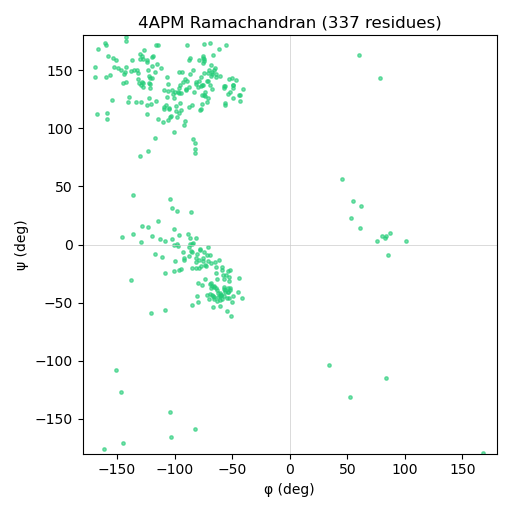ATOM 2553 N N . CYS A 1 415 ? -10.950 7.403 7.089 1.00 54.26 502 CYS A N 1
ATOM 2554 C CA . CYS A 1 415 ? -10.312 6.570 8.089 1.00 57.49 502 CYS A CA 1
ATOM 2555 C C . CYS A 1 415 ? -10.042 7.324 9.380 1.00 63.78 502 CYS A C 1
ATOM 2556 O O . CYS A 1 415 ? -9.237 8.259 9.403 1.00 68.22 502 CYS A O 1
ATOM 2559 N N . SER A 1 416 ? -10.677 6.877 10.457 1.00 56.10 503 SER A N 1
ATOM 2560 C CA . SER A 1 416 ? -10.659 7.590 11.721 1.00 56.84 503 SER A CA 1
ATOM 2561 C C . SER A 1 416 ? -10.217 6.667 12.868 1.00 66.13 503 SER A C 1
ATOM 2562 O O . SER A 1 416 ? -10.258 5.440 12.736 1.00 70.37 503 SER A O 1
ATOM 2565 N N . GLU A 1 417 ? -9.757 7.260 13.971 1.00 68.10 504 GLU A N 1
ATOM 2566 C CA . GLU A 1 417 ? -9.374 6.497 15.176 1.00 66.50 504 GLU A CA 1
ATOM 2567 C C . GLU A 1 417 ? -10.581 6.206 16.083 1.00 65.60 504 GLU A C 1
ATOM 2568 O O . GLU A 1 417 ? -10.516 5.326 16.947 1.00 65.30 504 GLU A O 1
ATOM 2574 N N . GLU A 1 418 ? -11.651 6.983 15.921 1.00 58.78 505 GLU A N 1
ATOM 2575 C CA . GLU A 1 418 ? -12.884 6.776 16.673 1.00 61.35 505 GLU A CA 1
ATOM 2576 C C . GLU A 1 418 ? -13.669 5.587 16.086 1.00 66.55 505 GLU A C 1
ATOM 2577 O O . GLU A 1 418 ? -13.620 5.329 14.879 1.00 70.82 505 GLU A O 1
ATOM 2583 N N . LYS A 1 419 ? -14.331 4.824 16.950 1.00 70.45 506 LYS A N 1
ATOM 2584 C CA . LYS A 1 419 ? -15.259 3.786 16.495 1.00 65.64 506 LYS A CA 1
ATOM 2585 C C . LYS A 1 419 ? -16.574 4.412 16.042 1.00 61.39 506 LYS A C 1
ATOM 2586 O O . LYS A 1 419 ? -17.116 5.287 16.722 1.00 60.78 506 LYS A O 1
ATOM 2592 N N . PRO A 1 420 ? -17.108 3.948 14.900 1.00 60.72 507 PRO A N 1
ATOM 2593 C CA . PRO A 1 420 ? -18.415 4.412 14.436 1.00 60.88 507 PRO A CA 1
ATOM 2594 C C . PRO A 1 420 ? -19.463 4.326 15.546 1.00 63.62 507 PRO A C 1
ATOM 2595 O O . PRO A 1 420 ? -19.423 3.407 16.361 1.00 73.21 507 PRO A O 1
ATOM 2599 N N . SER A 1 421 ? -20.368 5.297 15.593 1.00 69.66 508 SER A N 1
ATOM 2600 C CA . SER A 1 421 ? -21.443 5.311 16.585 1.00 73.41 508 SER A CA 1
ATOM 2601 C C . SER A 1 421 ? -22.522 4.297 16.222 1.00 76.84 508 SER A C 1
ATOM 2602 O O . SER A 1 421 ? -23.395 3.989 17.032 1.00 78.90 508 SER A O 1
ATOM 2605 N N . SER A 1 422 ? -22.479 3.810 14.986 1.00 78.98 509 SER A N 1
ATOM 2606 C CA . SER A 1 422 ? -23.306 2.679 14.582 1.00 74.72 509 SER A CA 1
ATOM 2607 C C . SER A 1 422 ? -22.961 1.453 15.425 1.00 75.16 509 SER A C 1
ATOM 2608 O O . SER A 1 422 ? -23.850 0.790 15.961 1.00 78.68 509 SER A O 1
ATOM 2611 N N . TRP A 1 423 ? -21.668 1.167 15.553 1.00 70.13 510 TRP A N 1
ATOM 2612 C CA . TRP A 1 423 ? -21.191 0.144 16.485 1.00 62.67 510 TRP A CA 1
ATOM 2613 C C . TRP A 1 423 ? -21.746 0.378 17.861 1.00 66.72 510 TRP A C 1
ATOM 2614 O O . TRP A 1 423 ? -21.640 -0.481 18.735 1.00 72.72 510 TRP A O 1
#

Foldseek 3Di:
DFLLVLLVLVQQQLPQLPLFQFFQQAAQADWKDADNDIDTAGQTQAWFFQKFKQFLLRAGQLADCVPPDQSHHHFFHDVVPLDWAALVVLVVVPQDFPLVLSLLQSQQPDADPSHRPMSDTFKWKAQQVRRIITTGPDSDADDCCPGRNHIGIFRHQVRRRIIIHHSNHDSVSVRNHCAAWEAQKAFAATDPFFTEHAAFPDKDQDDALLRLLRVQLVFWGHQDCVVSIRSRFTQFKWKAQQVGRMIGTDGDRGSHIAGGHRIIIDTRRYGSDPVRHDYDPLVRWAKYFPDHDDDDPDDDTKIWIQDPVRYDEDADKDWDQHPRRGIIIMYDNDHDPVD

Solvent-accessible surface area: 16310 Å² total; per-residue (Å²): 131,59,5,128,85,64,0,34,228,48,6,63,43,2,32,0,48,150,17,3,28,4,0,0,26,0,8,18,25,10,52,34,140,26,42,101,78,98,82,52,1,5,20,1,85,1,0,4,10,0,0,11,4,62,13,13,4,128,12,79,2,25,54,66,48,51,24,172,73,86,84,65,76,0,1,4,15,20,66,147,137,86,1,47,5,29,8,50,36,0,95,175,132,47,32,140,40,57,51,6,2,4,0,2,63,23,0,21,91,14,85,12,101,101,30,115,91,6,147,17,45,31,0,0,0,6,13,42,156,113,93,52,0,22,0,0,84,23,24,63,1,70,52,231,127,68,64,26,96,49,5,77,3,75,4,8,21,154,35,7,47,6,21,3,5,1,27,106,8,38,119,118,11,82,115,61,2,2,2,61,2,1,45,5,0,13,0,0,95,28,49,154,40,4,0,16,4,6,62,28,38,53,80,88,149,16,200,54,0,56,56,0,0,27,34,0,0,108,60,6,1,34,0,40,163,116,109,92,44,18,142,2,105,19,49,0,10,0,5,10,40,43,114,85,9,43,0,25,0,0,101,72,46,2,22,0,2,2,6,25,16,17,3,14,0,0,4,0,0,1,0,0,29,68,154,45,28,55,75,6,16,51,124,26,54,24,4,2,40,41,115,23,135,74,231,84,233,217,215,43,72,43,5,4,1,29,24,117,158,32,14,110,49,91,115,53,40,25,98,91,148,1,120,19,30,25,70,3,42,59,2,17,93,125,127,19,125,103,199

InterPro domains:
  IPR003298 Apical membrane antigen 1 [PF02430] (99-504)
  IPR003298 Apical membrane antigen 1 [PR01361] (91-109)
  IPR003298 Apical membrane antigen 1 [PR01361] (233-256)
  IPR003298 Apical membrane antigen 1 [PR01361] (291-320)
  IPR003298 Apical membrane antigen 1 [PR01361] (338-356)
  IPR003298 Apical membrane antigen 1 [PR01361] (384-406)
  IPR003298 Apical membrane antigen 1 [PR01361] (413-441)
  IPR003298 Apical membrane antigen 1 [SM00815] (62-566)

CATH classification: 3.50.4.10 (+1 more: 2.60.40.4360)

Nearest PDB structures (foldseek):
  4apm-assembly1_A  TM=1.003E+00  e=9.327E-83  Babesia divergens
  3zwz-assembly1_A  TM=9.482E-01  e=1.024E-31  Plasmodium falciparum 3D7
  3sri-assembly1_A  TM=9.190E-01  e=1.476E-31  Plasmodium falciparum CAMP/Malaysia
  8qu7-assembly1_E  TM=9.135E-01  e=2.922E-30  Plasmodium falciparum 3D7
  1w8k-assembly1_A  TM=8.142E-01  e=5.640E-31  Plasmodium vivax